Protein AF-A0A0F9HBW0-F1 (afdb_monomer_lite)

Organism: NCBI:txid412755

Radius of gyration: 30.3 Å; chains: 1; bounding box: 83×47×87 Å

Structure (mmCIF, N/CA/C/O backbone):
data_AF-A0A0F9HBW0-F1
#
_entry.id   AF-A0A0F9HBW0-F1
#
loop_
_atom_site.group_PDB
_atom_site.id
_atom_site.type_symbol
_atom_site.label_atom_id
_atom_site.label_alt_id
_atom_site.label_comp_id
_atom_site.label_asym_id
_atom_site.label_entity_id
_atom_site.label_seq_id
_atom_site.pdbx_PDB_ins_code
_atom_site.Cartn_x
_atom_site.Cartn_y
_atom_site.Cartn_z
_atom_site.occupancy
_atom_site.B_iso_or_equiv
_atom_site.auth_seq_id
_atom_site.auth_comp_id
_atom_site.auth_asym_id
_atom_site.auth_atom_id
_atom_site.pdbx_PDB_model_num
ATOM 1 N N . MET A 1 1 ? 15.233 -24.861 -6.688 1.00 44.00 1 MET A N 1
ATOM 2 C CA . MET A 1 1 ? 15.480 -23.888 -7.785 1.00 44.00 1 MET A CA 1
ATOM 3 C C . MET A 1 1 ? 15.487 -24.514 -9.192 1.00 44.00 1 MET A C 1
ATOM 5 O O . MET A 1 1 ? 15.440 -23.752 -10.150 1.00 44.00 1 MET A O 1
ATOM 9 N N . GLY A 1 2 ? 15.514 -25.848 -9.355 1.00 43.28 2 GLY A N 1
ATOM 10 C CA . GLY A 1 2 ? 15.575 -26.501 -10.678 1.00 43.28 2 GLY A CA 1
ATOM 11 C C . GLY A 1 2 ? 14.253 -26.586 -11.461 1.00 43.28 2 GLY A C 1
ATOM 12 O O . GLY A 1 2 ? 14.270 -26.486 -12.686 1.00 43.28 2 GLY A O 1
ATOM 13 N N . GLU A 1 3 ? 13.102 -26.709 -10.793 1.00 42.50 3 GLU A N 1
ATOM 14 C CA . GLU A 1 3 ? 11.812 -26.918 -11.480 1.00 42.50 3 GLU A CA 1
ATOM 15 C C . GLU A 1 3 ? 11.263 -25.659 -12.170 1.00 42.50 3 GLU A C 1
ATOM 17 O O . GLU A 1 3 ? 10.891 -25.712 -13.344 1.00 42.50 3 GLU A O 1
ATOM 22 N N . ASP A 1 4 ? 11.290 -24.501 -11.500 1.00 49.19 4 ASP A N 1
ATOM 23 C CA . ASP A 1 4 ? 10.882 -23.220 -12.104 1.00 49.19 4 ASP A CA 1
ATOM 24 C C . ASP A 1 4 ? 11.797 -22.815 -13.272 1.00 49.19 4 ASP A C 1
ATOM 26 O O . ASP A 1 4 ? 11.343 -22.254 -14.272 1.00 49.19 4 ASP A O 1
ATOM 30 N N . PHE A 1 5 ? 13.088 -23.159 -13.183 1.00 51.75 5 PHE A N 1
ATOM 31 C CA . PHE A 1 5 ? 14.070 -22.956 -14.249 1.00 51.75 5 PHE A CA 1
ATOM 32 C C . PHE A 1 5 ? 13.756 -23.814 -15.481 1.00 51.75 5 PHE A C 1
ATOM 34 O O . PHE A 1 5 ? 13.772 -23.311 -16.606 1.00 51.75 5 PHE A O 1
ATOM 41 N N . SER A 1 6 ? 13.414 -25.088 -15.265 1.00 58.28 6 SER A N 1
ATOM 42 C CA . SER A 1 6 ? 12.985 -26.003 -16.325 1.00 58.28 6 SER A CA 1
ATOM 43 C C . SER A 1 6 ? 11.739 -25.471 -17.031 1.00 58.28 6 SER A C 1
ATOM 45 O O . SER A 1 6 ? 11.708 -25.420 -18.258 1.00 58.28 6 SER A O 1
ATOM 47 N N . ARG A 1 7 ? 10.749 -24.964 -16.283 1.00 57.84 7 ARG A N 1
ATOM 48 C CA . ARG A 1 7 ? 9.519 -24.391 -16.854 1.00 57.84 7 ARG A CA 1
ATOM 49 C C . ARG A 1 7 ? 9.766 -23.133 -17.686 1.00 57.84 7 ARG A C 1
ATOM 51 O O . ARG A 1 7 ? 9.241 -23.038 -18.794 1.00 57.84 7 ARG A O 1
ATOM 58 N N . LEU A 1 8 ? 10.570 -22.184 -17.200 1.00 56.38 8 LEU A N 1
ATOM 59 C CA . LEU A 1 8 ? 10.828 -20.937 -17.932 1.00 56.38 8 LEU A CA 1
ATOM 60 C C . LEU A 1 8 ? 11.653 -21.184 -19.202 1.00 56.38 8 LEU A C 1
ATOM 62 O O . LEU A 1 8 ? 11.353 -20.631 -20.259 1.00 56.38 8 LEU A O 1
ATOM 66 N N . LYS A 1 9 ? 12.674 -22.044 -19.106 1.00 66.44 9 LYS A N 1
ATOM 67 C CA . LYS A 1 9 ? 13.497 -22.440 -20.251 1.00 66.44 9 LYS A CA 1
ATOM 68 C C . LYS A 1 9 ? 12.658 -23.193 -21.289 1.00 66.44 9 LYS A C 1
ATOM 70 O O . LYS A 1 9 ? 12.647 -22.784 -22.445 1.00 66.44 9 LYS A O 1
ATOM 75 N N . LYS A 1 10 ? 11.866 -24.189 -20.865 1.00 68.12 10 LYS A N 1
ATOM 76 C CA . LYS A 1 10 ? 10.910 -24.906 -21.729 1.00 68.12 10 LYS A CA 1
ATOM 77 C C . LYS A 1 10 ? 9.926 -23.957 -22.406 1.00 68.12 10 LYS A C 1
ATOM 79 O O . LYS A 1 10 ? 9.665 -24.121 -23.588 1.00 68.12 10 LYS A O 1
ATOM 84 N N . TYR A 1 11 ? 9.424 -22.944 -21.698 1.00 66.81 11 TYR A N 1
ATOM 85 C CA . TYR A 1 11 ? 8.552 -21.931 -22.291 1.00 66.81 11 TYR A CA 1
ATOM 86 C C . TYR A 1 11 ? 9.247 -21.169 -23.430 1.00 66.81 11 TYR A C 1
ATOM 88 O O . TYR A 1 11 ? 8.693 -21.073 -24.523 1.00 66.81 11 TYR A O 1
ATOM 96 N N . PHE A 1 12 ? 10.459 -20.645 -23.207 1.00 63.00 12 PHE A N 1
ATOM 97 C CA . PHE A 1 12 ? 11.185 -19.914 -24.252 1.00 63.00 12 PHE A CA 1
ATOM 98 C C . PHE A 1 12 ? 11.621 -20.819 -25.407 1.00 63.00 12 PHE A C 1
ATOM 100 O O . PHE A 1 12 ? 11.582 -20.381 -26.554 1.00 63.00 12 PHE A O 1
ATOM 107 N N . ASP A 1 13 ? 11.989 -22.068 -25.130 1.00 69.69 13 ASP A N 1
ATOM 108 C CA . ASP A 1 13 ? 12.381 -23.041 -26.151 1.00 69.69 13 ASP A CA 1
ATOM 109 C C . ASP A 1 13 ? 11.173 -23.489 -26.994 1.00 69.69 13 ASP A C 1
ATOM 111 O O . ASP A 1 13 ? 11.241 -23.457 -28.221 1.00 69.69 13 ASP A O 1
ATOM 115 N N . HIS A 1 14 ? 10.025 -23.773 -26.372 1.00 65.31 14 HIS A N 1
ATOM 116 C CA . HIS A 1 14 ? 8.768 -24.072 -27.068 1.00 65.31 14 HIS A CA 1
ATOM 117 C C . HIS A 1 14 ? 8.281 -22.882 -27.910 1.00 65.31 14 HIS A C 1
ATOM 119 O O . HIS A 1 14 ? 7.948 -23.031 -29.084 1.00 65.31 14 HIS A O 1
ATOM 125 N N . TYR A 1 15 ? 8.335 -21.666 -27.357 1.00 58.16 15 TYR A N 1
ATOM 126 C CA . TYR A 1 15 ? 7.989 -20.447 -28.091 1.00 58.16 15 TYR A CA 1
ATOM 127 C C . TYR A 1 15 ? 8.947 -20.179 -29.267 1.00 58.16 15 TYR A C 1
ATOM 129 O O . TYR A 1 15 ? 8.543 -19.661 -30.313 1.00 58.16 15 TYR A O 1
ATOM 137 N N . ARG A 1 16 ? 10.234 -20.533 -29.130 1.00 61.91 16 ARG A N 1
ATOM 138 C CA . ARG A 1 16 ? 11.210 -20.480 -30.229 1.00 61.91 16 ARG A CA 1
ATOM 139 C C . ARG A 1 16 ? 10.874 -21.485 -31.327 1.00 61.91 16 ARG A C 1
ATOM 141 O O . ARG A 1 16 ? 10.986 -21.091 -32.487 1.00 61.91 16 ARG A O 1
ATOM 148 N N . LEU A 1 17 ? 10.445 -22.695 -30.964 1.00 64.06 17 LEU A N 1
ATOM 149 C CA . LEU A 1 17 ? 10.083 -23.778 -31.881 1.00 64.06 17 LEU A CA 1
ATOM 150 C C . LEU A 1 17 ? 8.853 -23.420 -32.730 1.00 64.06 17 LEU A C 1
ATOM 152 O O . LEU A 1 17 ? 8.921 -23.481 -33.951 1.00 64.06 17 LEU A O 1
ATOM 156 N N . ILE A 1 18 ? 7.774 -22.939 -32.101 1.00 56.91 18 ILE A N 1
ATOM 157 C CA . ILE A 1 18 ? 6.517 -22.589 -32.794 1.00 56.91 18 ILE A CA 1
ATOM 158 C C . ILE A 1 18 ? 6.719 -21.486 -33.840 1.00 56.91 18 ILE A C 1
ATOM 160 O O . ILE A 1 18 ? 6.070 -21.463 -34.876 1.00 56.91 18 ILE A O 1
ATOM 164 N N . ASN A 1 19 ? 7.645 -20.561 -33.598 1.00 51.75 19 ASN A N 1
ATOM 165 C CA . ASN A 1 19 ? 7.783 -19.374 -34.439 1.00 51.75 19 ASN A CA 1
ATOM 166 C C . ASN A 1 19 ? 8.924 -19.490 -35.485 1.00 51.75 19 ASN A C 1
ATOM 168 O O . ASN A 1 19 ? 9.376 -18.471 -36.017 1.00 51.75 19 ASN A O 1
ATOM 172 N N . HIS A 1 20 ? 9.537 -20.672 -35.682 1.00 52.62 20 HIS A N 1
ATOM 173 C CA . HIS A 1 20 ? 10.887 -20.879 -36.266 1.00 52.62 20 HIS A CA 1
ATOM 174 C C . HIS A 1 20 ? 11.130 -20.266 -37.670 1.00 52.62 20 HIS A C 1
ATOM 176 O O . HIS A 1 20 ? 12.278 -19.990 -38.014 1.00 52.62 20 HIS A O 1
ATOM 182 N N . ASN A 1 21 ? 10.085 -19.902 -38.418 1.00 49.00 21 ASN A N 1
ATOM 183 C CA . ASN A 1 21 ? 10.195 -19.426 -39.806 1.00 49.00 21 ASN A CA 1
ATOM 184 C C . ASN A 1 21 ? 10.646 -17.962 -40.005 1.00 49.00 21 ASN A C 1
ATOM 186 O O . ASN A 1 21 ? 10.787 -17.516 -41.135 1.00 49.00 21 ASN A O 1
ATOM 190 N N . TYR A 1 22 ? 10.956 -17.203 -38.948 1.00 47.91 22 TYR A N 1
ATOM 191 C CA . TYR A 1 22 ? 11.340 -15.779 -39.063 1.00 47.91 22 TYR A CA 1
ATOM 192 C C . TYR A 1 22 ? 12.857 -15.515 -38.953 1.00 47.91 22 TYR A C 1
ATOM 194 O O . TYR A 1 22 ? 13.291 -14.498 -38.410 1.00 47.91 22 TYR A O 1
ATOM 202 N N . ARG A 1 23 ? 13.695 -16.459 -39.409 1.00 45.12 23 ARG A N 1
ATOM 203 C CA . ARG A 1 23 ? 15.170 -16.334 -39.398 1.00 45.12 23 ARG A CA 1
ATOM 204 C C . ARG A 1 23 ? 15.750 -15.523 -40.567 1.00 45.12 23 ARG A C 1
ATOM 206 O O . ARG A 1 23 ? 16.957 -15.301 -40.597 1.00 45.12 23 ARG A O 1
ATOM 213 N N . LEU A 1 24 ? 14.917 -14.998 -41.461 1.00 42.91 24 LEU A N 1
ATOM 214 C CA . LEU A 1 24 ? 15.327 -14.117 -42.553 1.00 42.91 24 LEU A CA 1
ATOM 215 C C . LEU A 1 24 ? 14.956 -12.665 -42.226 1.00 42.91 24 LEU A C 1
ATOM 217 O O . LEU A 1 24 ? 13.851 -12.227 -42.517 1.00 42.91 24 LEU A O 1
ATOM 221 N N . ARG A 1 25 ? 15.876 -11.954 -41.560 1.00 41.72 25 ARG A N 1
ATOM 222 C CA . ARG A 1 25 ? 16.193 -10.509 -41.692 1.00 41.72 25 ARG A CA 1
ATOM 223 C C . ARG A 1 25 ? 16.944 -10.044 -40.444 1.00 41.72 25 ARG A C 1
ATOM 225 O O . ARG A 1 25 ? 16.393 -9.611 -39.430 1.00 41.72 25 ARG A O 1
ATOM 232 N N . LYS A 1 26 ? 18.262 -10.207 -40.532 1.00 44.06 26 LYS A N 1
ATOM 233 C CA . LYS A 1 26 ? 19.258 -9.557 -39.683 1.00 44.06 26 LYS A CA 1
ATOM 234 C C . LYS A 1 26 ? 19.182 -8.046 -39.959 1.00 44.06 26 LYS A C 1
ATOM 236 O O . LYS A 1 26 ? 19.093 -7.646 -41.112 1.00 44.06 26 LYS A O 1
ATOM 241 N N . SER A 1 27 ? 19.283 -7.247 -38.897 1.00 45.00 27 SER A N 1
ATOM 242 C CA . SER A 1 27 ? 19.253 -5.773 -38.868 1.00 45.00 27 SER A CA 1
ATOM 243 C C . SER A 1 27 ? 17.868 -5.109 -39.042 1.00 45.00 27 SER A C 1
ATOM 245 O O . SER A 1 27 ? 17.098 -5.414 -39.940 1.00 45.00 27 SER A O 1
ATOM 247 N N . LEU A 1 28 ? 17.553 -4.193 -38.119 1.00 42.88 28 LEU A N 1
ATOM 248 C CA . LEU A 1 28 ? 16.618 -3.066 -38.288 1.00 42.88 28 LEU A CA 1
ATOM 249 C C . LEU A 1 28 ? 15.102 -3.272 -38.452 1.00 42.88 28 LEU A C 1
ATOM 251 O O . LEU A 1 28 ? 14.404 -2.266 -38.501 1.00 42.88 28 LEU A O 1
ATOM 255 N N . ILE A 1 29 ? 14.533 -4.479 -38.413 1.00 46.56 29 ILE A N 1
ATOM 256 C CA . ILE A 1 29 ? 13.060 -4.566 -38.326 1.00 46.56 29 ILE A CA 1
ATOM 257 C C . ILE A 1 29 ? 12.619 -4.316 -36.878 1.00 46.56 29 ILE A C 1
ATOM 259 O O . ILE A 1 29 ? 12.632 -5.214 -36.026 1.00 46.56 29 ILE A O 1
ATOM 263 N N . LEU A 1 30 ? 12.269 -3.054 -36.604 1.00 52.69 30 LEU A N 1
ATOM 264 C CA . LEU A 1 30 ? 11.318 -2.666 -35.561 1.00 52.69 30 LEU A CA 1
ATOM 265 C C . LEU A 1 30 ? 10.145 -3.653 -35.645 1.00 52.69 30 LEU A C 1
ATOM 267 O O . LEU A 1 30 ? 9.624 -3.897 -36.730 1.00 52.69 30 LEU A O 1
ATOM 271 N N . HIS A 1 31 ? 9.790 -4.305 -34.537 1.00 57.19 31 HIS A N 1
ATOM 272 C CA . HIS A 1 31 ? 8.693 -5.271 -34.567 1.00 57.19 31 HIS A CA 1
ATOM 273 C C . HIS A 1 31 ? 7.421 -4.552 -35.039 1.00 57.19 31 HIS A C 1
ATOM 275 O O . HIS A 1 31 ? 7.131 -3.506 -34.467 1.00 57.19 31 HIS A O 1
ATOM 281 N N . PRO A 1 32 ? 6.666 -5.065 -36.027 1.00 61.62 32 PRO A N 1
ATOM 282 C CA . PRO A 1 32 ? 5.533 -4.325 -36.591 1.00 61.62 32 PRO A CA 1
ATOM 283 C C . PRO A 1 32 ? 4.478 -3.963 -35.537 1.00 61.62 32 PRO A C 1
ATOM 285 O O . PRO A 1 32 ? 3.799 -2.956 -35.676 1.00 61.62 32 PRO A O 1
ATOM 288 N N . ASN A 1 33 ? 4.395 -4.741 -34.452 1.00 78.81 33 ASN A N 1
ATOM 289 C CA . ASN A 1 33 ? 3.365 -4.570 -33.428 1.00 78.81 33 ASN A CA 1
ATOM 290 C C . ASN A 1 33 ? 3.864 -3.853 -32.167 1.00 78.81 33 ASN A C 1
ATOM 292 O O . ASN A 1 33 ? 3.109 -3.778 -31.203 1.00 78.81 33 ASN A O 1
ATOM 296 N N . ILE A 1 34 ? 5.130 -3.414 -32.108 1.00 85.12 34 ILE A N 1
ATOM 297 C CA . ILE A 1 34 ? 5.590 -2.711 -30.906 1.00 85.12 34 ILE A CA 1
ATOM 298 C C . ILE A 1 34 ? 4.972 -1.313 -30.861 1.00 85.12 34 ILE A C 1
ATOM 300 O O . ILE A 1 34 ? 5.086 -0.539 -31.811 1.00 85.12 34 ILE A O 1
ATOM 304 N N . ASP A 1 35 ? 4.355 -0.975 -29.737 1.00 89.81 35 ASP A N 1
ATOM 305 C CA . ASP A 1 35 ? 3.802 0.355 -29.529 1.00 89.81 35 ASP A CA 1
ATOM 306 C C . ASP A 1 35 ? 4.906 1.315 -29.060 1.00 89.81 35 ASP A C 1
ATOM 308 O O . ASP A 1 35 ? 5.242 1.404 -27.875 1.00 89.81 35 ASP A O 1
ATOM 312 N N . PHE A 1 36 ? 5.500 2.058 -29.998 1.00 89.25 36 PHE A N 1
ATOM 313 C CA . PHE A 1 36 ? 6.480 3.095 -29.655 1.00 89.25 36 PHE A CA 1
ATOM 314 C C . PHE A 1 36 ? 5.864 4.311 -28.953 1.00 89.25 36 PHE A C 1
ATOM 316 O O . PHE A 1 36 ? 6.586 5.066 -28.298 1.00 89.25 36 PHE A O 1
ATOM 323 N N . ASN A 1 37 ? 4.540 4.460 -29.019 1.00 92.69 37 ASN A N 1
ATOM 324 C CA . ASN A 1 37 ? 3.777 5.502 -28.346 1.00 92.69 37 ASN A CA 1
ATOM 325 C C . ASN A 1 37 ? 3.266 5.065 -26.966 1.00 92.69 37 ASN A C 1
ATOM 327 O O . ASN A 1 37 ? 2.589 5.849 -26.301 1.00 92.69 37 ASN A O 1
ATOM 331 N N . TYR A 1 38 ? 3.628 3.871 -26.483 1.00 94.25 38 TYR A N 1
ATOM 332 C CA . TYR A 1 38 ? 3.110 3.317 -25.227 1.00 94.25 38 TYR A CA 1
ATOM 333 C C . TYR A 1 38 ? 3.271 4.269 -24.031 1.00 94.25 38 TYR A C 1
ATOM 335 O O . TYR A 1 38 ? 2.369 4.407 -23.204 1.00 94.25 38 TYR A O 1
ATOM 343 N N . PHE A 1 39 ? 4.410 4.967 -23.968 1.00 94.19 39 PHE A N 1
ATOM 344 C CA . PHE A 1 39 ? 4.735 5.951 -22.931 1.00 94.19 39 PHE A CA 1
ATOM 345 C C . PHE A 1 39 ? 4.489 7.406 -23.354 1.00 94.19 39 PHE A C 1
ATOM 347 O O . PHE A 1 39 ? 4.861 8.314 -22.620 1.00 94.19 39 PHE A O 1
ATOM 354 N N . LYS A 1 40 ? 3.852 7.659 -24.505 1.00 92.75 40 LYS A N 1
ATOM 355 C CA . LYS A 1 40 ? 3.505 9.020 -24.950 1.00 92.75 40 LYS A CA 1
ATOM 356 C C . LYS A 1 40 ? 2.618 9.750 -23.938 1.00 92.75 40 LYS A C 1
ATOM 358 O O . LYS A 1 40 ? 2.748 10.959 -23.787 1.00 92.75 40 LYS A O 1
ATOM 363 N N . ARG A 1 41 ? 1.736 9.005 -23.263 1.00 91.50 41 ARG A N 1
ATOM 364 C CA . ARG A 1 41 ? 0.890 9.453 -22.150 1.00 91.50 41 ARG A CA 1
ATOM 365 C C . ARG A 1 41 ? 0.631 8.289 -21.198 1.00 91.50 41 ARG A C 1
ATOM 367 O O . ARG A 1 41 ? 0.383 7.175 -21.666 1.00 91.50 41 ARG A O 1
ATOM 374 N N . ILE A 1 42 ? 0.634 8.538 -19.887 1.00 93.69 42 ILE A N 1
ATOM 375 C CA . ILE A 1 42 ? 0.290 7.528 -18.875 1.00 93.69 42 ILE A CA 1
ATOM 376 C C . ILE A 1 42 ? -1.170 7.679 -18.452 1.00 93.69 42 ILE A C 1
ATOM 378 O O . ILE A 1 42 ? -1.497 8.244 -17.421 1.00 93.69 42 ILE A O 1
ATOM 382 N N . ASP A 1 43 ? -2.074 7.156 -19.265 1.00 92.31 43 ASP A N 1
ATOM 383 C CA . ASP A 1 43 ? -3.523 7.225 -19.044 1.00 92.31 43 ASP A CA 1
ATOM 384 C C . ASP A 1 43 ? -4.119 5.952 -18.428 1.00 92.31 43 ASP A C 1
ATOM 386 O O . ASP A 1 43 ? -5.323 5.873 -18.197 1.00 92.31 43 ASP A O 1
ATOM 390 N N . THR A 1 44 ? -3.290 4.949 -18.128 1.00 94.62 44 THR A N 1
ATOM 391 C CA . THR A 1 44 ? -3.740 3.697 -17.512 1.00 94.62 44 THR A CA 1
ATOM 392 C C . THR A 1 44 ? -2.845 3.280 -16.353 1.00 94.62 44 THR A C 1
ATOM 394 O O . THR A 1 44 ? -1.630 3.503 -16.351 1.00 94.62 44 THR A O 1
ATOM 397 N N . LYS A 1 45 ? -3.437 2.573 -15.380 1.00 97.06 45 LYS A N 1
ATOM 398 C CA . LYS A 1 45 ? -2.701 1.981 -14.250 1.00 97.06 45 LYS A CA 1
ATOM 399 C C . LYS A 1 45 ? -1.576 1.057 -14.727 1.00 97.06 45 LYS A C 1
ATOM 401 O O . LYS A 1 45 ? -0.509 1.030 -14.130 1.00 97.06 45 LYS A O 1
ATOM 406 N N . GLN A 1 46 ? -1.786 0.327 -15.822 1.00 97.69 46 GLN A N 1
ATOM 407 C CA . GLN A 1 46 ? -0.787 -0.578 -16.394 1.00 97.69 46 GLN A CA 1
ATOM 408 C C . GLN A 1 46 ? 0.434 0.174 -16.938 1.00 97.69 46 GLN A C 1
ATOM 410 O O . GLN A 1 46 ? 1.567 -0.213 -16.654 1.00 97.69 46 GLN A O 1
ATOM 415 N N . LYS A 1 47 ? 0.229 1.281 -17.665 1.00 96.62 47 LYS A N 1
ATOM 416 C CA . LYS A 1 47 ? 1.328 2.144 -18.125 1.00 96.62 47 LYS A CA 1
ATOM 417 C C . LYS A 1 47 ? 2.087 2.761 -16.947 1.00 96.62 47 LYS A C 1
ATOM 419 O O . LYS A 1 47 ? 3.317 2.738 -16.946 1.00 96.62 47 LYS A O 1
ATOM 424 N N . ALA A 1 48 ? 1.376 3.238 -15.921 1.00 97.00 48 ALA A N 1
ATOM 425 C CA . ALA A 1 48 ? 1.993 3.815 -14.724 1.00 97.00 48 ALA A CA 1
ATOM 426 C C . ALA A 1 48 ? 2.811 2.781 -13.945 1.00 97.00 48 ALA A C 1
ATOM 428 O O . ALA A 1 48 ? 3.953 3.045 -13.573 1.00 97.00 48 ALA A O 1
ATOM 429 N N . TYR A 1 49 ? 2.263 1.575 -13.778 1.00 98.50 49 TYR A N 1
ATOM 430 C CA . TYR A 1 49 ? 2.968 0.437 -13.201 1.00 98.50 49 TYR A CA 1
ATOM 431 C C . TYR A 1 49 ? 4.272 0.145 -13.942 1.00 98.50 49 TYR A C 1
ATOM 433 O O . TYR A 1 49 ? 5.328 0.045 -13.316 1.00 98.50 49 TYR A O 1
ATOM 441 N N . TRP A 1 50 ? 4.240 0.078 -15.275 1.00 98.00 50 TRP A N 1
ATOM 442 C CA . TRP A 1 50 ? 5.463 -0.153 -16.034 1.00 98.00 50 TRP A CA 1
ATOM 443 C C . TRP A 1 50 ? 6.461 0.987 -15.930 1.00 98.00 50 TRP A C 1
ATOM 445 O O . TRP A 1 50 ? 7.649 0.712 -15.796 1.00 98.00 50 TRP A O 1
ATOM 455 N N . LEU A 1 51 ? 6.012 2.243 -15.920 1.00 97.25 51 LEU A N 1
ATOM 456 C CA . LEU A 1 51 ? 6.904 3.378 -15.703 1.00 97.25 51 LEU A CA 1
ATOM 457 C C . LEU A 1 51 ? 7.620 3.260 -14.348 1.00 97.25 51 LEU A C 1
ATOM 459 O O . LEU A 1 51 ? 8.845 3.361 -14.292 1.00 97.25 51 LEU A O 1
ATOM 463 N N . GLY A 1 52 ? 6.890 2.948 -13.275 1.00 97.62 52 GLY A N 1
ATOM 464 C CA . GLY A 1 52 ? 7.473 2.724 -11.949 1.00 97.62 52 GLY A CA 1
ATOM 465 C C . GLY A 1 52 ? 8.463 1.562 -11.924 1.00 97.62 52 GLY A C 1
ATOM 466 O O . GLY A 1 52 ? 9.560 1.674 -11.375 1.00 97.62 52 GLY A O 1
ATOM 467 N N . TRP A 1 53 ? 8.120 0.459 -12.587 1.00 97.81 53 TRP A N 1
ATOM 468 C CA . TRP A 1 53 ? 9.008 -0.694 -12.707 1.00 97.81 53 TRP A CA 1
ATOM 469 C C . TRP A 1 53 ? 10.284 -0.376 -13.498 1.00 97.81 53 TRP A C 1
ATOM 471 O O . TRP A 1 53 ? 11.378 -0.772 -13.093 1.00 97.81 53 TRP A O 1
ATOM 481 N N . LEU A 1 54 ? 10.187 0.411 -14.574 1.00 96.94 54 LEU A N 1
ATOM 482 C CA . LEU A 1 54 ? 11.351 0.915 -15.305 1.00 96.94 54 LEU A CA 1
ATOM 483 C C . LEU A 1 54 ? 12.213 1.822 -14.419 1.00 96.94 54 LEU A C 1
ATOM 485 O O . LEU A 1 54 ? 13.443 1.763 -14.492 1.00 96.94 54 LEU A O 1
ATOM 489 N N . TYR A 1 55 ? 11.608 2.662 -13.576 1.00 96.50 55 TYR A N 1
ATOM 490 C CA . TYR A 1 55 ? 12.363 3.515 -12.654 1.00 96.50 55 TYR A CA 1
ATOM 491 C C . TYR A 1 55 ? 13.235 2.690 -11.701 1.00 96.50 55 TYR A C 1
ATOM 493 O O . TYR A 1 55 ? 14.356 3.109 -11.406 1.00 96.50 55 TYR A O 1
ATOM 501 N N . ALA A 1 56 ? 12.795 1.492 -11.314 1.00 95.50 56 ALA A N 1
ATOM 502 C CA . ALA A 1 56 ? 13.596 0.541 -10.546 1.00 95.50 56 ALA A CA 1
ATOM 503 C C . ALA A 1 56 ? 14.619 -0.211 -11.428 1.00 95.50 56 ALA A C 1
ATOM 505 O O . ALA A 1 56 ? 15.829 -0.052 -11.261 1.00 95.50 56 ALA A O 1
ATOM 506 N N . GLU A 1 57 ? 14.168 -0.925 -12.462 1.00 95.38 57 GLU A N 1
ATOM 507 C CA . GLU A 1 57 ? 14.980 -1.930 -13.182 1.00 95.38 57 GLU A CA 1
ATOM 508 C C . GLU A 1 57 ? 15.590 -1.442 -14.510 1.00 95.38 57 GLU A C 1
ATOM 510 O O . GLU A 1 57 ? 16.545 -2.015 -15.037 1.00 95.38 57 GLU A O 1
ATOM 515 N N . GLY A 1 58 ? 15.039 -0.381 -15.095 1.00 95.31 58 GLY A N 1
ATOM 516 C CA . GLY A 1 58 ? 15.409 0.111 -16.421 1.00 95.31 58 GLY A CA 1
ATOM 517 C C . GLY A 1 58 ? 16.686 0.951 -16.432 1.00 95.31 58 GLY A C 1
ATOM 518 O O . GLY A 1 58 ? 16.984 1.692 -15.500 1.00 95.31 58 GLY A O 1
ATOM 519 N N . HIS A 1 59 ? 17.432 0.902 -17.526 1.00 96.06 59 HIS A N 1
ATOM 520 C CA . HIS A 1 59 ? 18.555 1.786 -17.805 1.00 96.06 59 HIS A CA 1
ATOM 521 C C . HIS A 1 59 ? 18.365 2.427 -19.175 1.00 96.06 59 HIS A C 1
ATOM 523 O O . HIS A 1 59 ? 18.336 1.741 -20.200 1.00 96.06 59 HIS A O 1
ATOM 529 N N . LEU A 1 60 ? 18.266 3.752 -19.186 1.00 96.06 60 LEU A N 1
ATOM 530 C CA . LEU A 1 60 ? 18.142 4.534 -20.402 1.00 96.06 60 LEU A CA 1
ATOM 531 C C . LEU A 1 60 ? 19.514 5.078 -20.791 1.00 96.06 60 LEU A C 1
ATOM 533 O O . LEU A 1 60 ? 20.123 5.843 -20.049 1.00 96.06 60 LEU A O 1
ATOM 537 N N . SER A 1 61 ? 20.012 4.689 -21.958 1.00 94.44 61 SER A N 1
ATOM 538 C CA . SER A 1 61 ? 21.215 5.273 -22.552 1.00 94.44 61 SER A CA 1
ATOM 539 C C . SER A 1 61 ? 20.840 6.313 -23.610 1.00 94.44 61 SER A C 1
ATOM 541 O O . SER A 1 61 ? 19.662 6.536 -23.907 1.00 94.44 61 SER A O 1
ATOM 543 N N . ARG A 1 62 ? 21.851 6.922 -24.240 1.00 90.62 62 ARG A N 1
ATOM 544 C CA . ARG A 1 62 ? 21.653 7.784 -25.417 1.00 90.62 62 ARG A CA 1
ATOM 545 C C . ARG A 1 62 ? 21.084 7.036 -26.632 1.00 90.62 62 ARG A C 1
ATOM 547 O O . ARG A 1 62 ? 20.580 7.684 -27.534 1.00 90.62 62 ARG A O 1
ATOM 554 N N . ARG A 1 63 ? 21.167 5.698 -26.672 1.00 88.25 63 ARG A N 1
ATOM 555 C CA . ARG A 1 63 ? 20.807 4.890 -27.856 1.00 88.25 63 ARG A CA 1
ATOM 556 C C . ARG A 1 63 ? 19.677 3.893 -27.617 1.00 88.25 63 ARG A C 1
ATOM 558 O O . ARG A 1 63 ? 19.005 3.502 -28.562 1.00 88.25 63 ARG A O 1
ATOM 565 N N . PHE A 1 64 ? 19.483 3.442 -26.382 1.00 90.94 64 PHE A N 1
ATOM 566 C CA . PHE A 1 64 ? 18.542 2.365 -26.082 1.00 90.94 64 PHE A CA 1
ATOM 567 C C . PHE A 1 64 ? 17.981 2.448 -24.664 1.00 90.94 64 PHE A C 1
ATOM 569 O O . PHE A 1 64 ? 18.649 2.947 -23.757 1.00 90.94 64 PHE A O 1
ATOM 576 N N . LEU A 1 65 ? 16.798 1.868 -24.469 1.00 94.19 65 LEU A N 1
ATOM 577 C CA . LEU A 1 65 ? 16.346 1.385 -23.165 1.00 94.19 65 LEU A CA 1
ATOM 578 C C . LEU A 1 65 ? 16.829 -0.059 -22.989 1.00 94.19 65 LEU A C 1
ATOM 580 O O . LEU A 1 65 ? 16.651 -0.884 -23.885 1.00 94.19 65 LEU A O 1
ATOM 584 N N . LYS A 1 66 ? 17.425 -0.375 -21.840 1.00 94.62 66 LYS A N 1
ATOM 585 C CA . LYS A 1 66 ? 17.765 -1.741 -21.430 1.00 94.62 66 LYS A CA 1
ATOM 586 C C . LYS A 1 66 ? 17.054 -2.061 -20.125 1.00 94.62 66 LYS A C 1
ATOM 588 O O . LYS A 1 66 ? 17.079 -1.251 -19.209 1.00 94.62 66 LYS A O 1
ATOM 593 N N . ILE A 1 67 ? 16.476 -3.247 -20.031 1.00 94.94 67 ILE A N 1
ATOM 594 C CA . ILE A 1 67 ? 15.902 -3.778 -18.790 1.00 94.94 67 ILE A CA 1
ATOM 595 C C . ILE A 1 67 ? 16.581 -5.101 -18.526 1.00 94.94 67 ILE A C 1
ATOM 597 O O . ILE A 1 67 ? 16.756 -5.881 -19.462 1.00 94.94 67 ILE A O 1
ATOM 601 N N . GLU A 1 68 ? 16.981 -5.345 -17.286 1.00 93.31 68 GLU A N 1
ATOM 602 C CA . GLU A 1 68 ? 17.757 -6.522 -16.940 1.00 93.31 68 GLU A CA 1
ATOM 603 C C . GLU A 1 68 ? 17.412 -7.020 -15.543 1.00 93.31 68 GLU A C 1
ATOM 605 O O . GLU A 1 68 ? 17.718 -6.356 -14.561 1.00 93.31 68 GLU A O 1
ATOM 610 N N . ILE A 1 69 ? 16.806 -8.203 -15.460 1.00 93.31 69 ILE A N 1
ATOM 611 C CA . ILE A 1 69 ? 16.260 -8.739 -14.211 1.00 93.31 69 ILE A CA 1
ATOM 612 C C . ILE A 1 69 ? 16.688 -10.188 -13.990 1.00 93.31 69 ILE A C 1
ATOM 614 O O . ILE A 1 69 ? 16.973 -10.936 -14.929 1.00 93.31 69 ILE A O 1
ATOM 618 N N . GLY A 1 70 ? 16.706 -10.615 -12.730 1.00 90.12 70 GLY A N 1
ATOM 619 C CA . GLY A 1 70 ? 16.933 -12.018 -12.388 1.00 90.12 70 GLY A CA 1
ATOM 620 C C . GLY A 1 70 ? 15.753 -12.909 -12.787 1.00 90.12 70 GLY A C 1
ATOM 621 O O . GLY A 1 70 ? 14.598 -12.487 -12.745 1.00 90.12 70 GLY A O 1
ATOM 622 N N . ALA A 1 71 ? 16.024 -14.178 -13.098 1.00 87.50 71 ALA A N 1
ATOM 623 C CA . ALA A 1 71 ? 15.007 -15.129 -13.560 1.00 87.50 71 ALA A CA 1
ATOM 624 C C . ALA A 1 71 ? 13.814 -15.328 -12.619 1.00 87.50 71 ALA A C 1
ATOM 626 O O . ALA A 1 71 ? 12.707 -15.577 -13.092 1.00 87.50 71 ALA A O 1
ATOM 627 N N . LYS A 1 72 ? 14.011 -15.125 -11.310 1.00 86.44 72 LYS A N 1
ATOM 628 C CA . LYS A 1 72 ? 12.938 -15.138 -10.303 1.00 86.44 72 LYS A CA 1
ATOM 629 C C . LYS A 1 72 ? 11.787 -14.165 -10.613 1.00 86.44 72 LYS A C 1
ATOM 631 O O . LYS A 1 72 ? 10.661 -14.415 -10.201 1.00 86.44 72 LYS A O 1
ATOM 636 N N . ASP A 1 73 ? 12.075 -13.080 -11.337 1.00 90.81 73 ASP A N 1
ATOM 637 C CA . ASP A 1 73 ? 11.127 -12.019 -11.698 1.00 90.81 73 ASP A CA 1
ATOM 638 C C . ASP A 1 73 ? 10.817 -12.014 -13.205 1.00 90.81 73 ASP A C 1
ATOM 640 O O . ASP A 1 73 ? 10.155 -11.108 -13.707 1.00 90.81 73 ASP A O 1
ATOM 644 N N . GLY A 1 74 ? 11.240 -13.058 -13.934 1.00 89.06 74 GLY A N 1
ATOM 645 C CA . GLY A 1 74 ? 11.107 -13.180 -15.390 1.00 89.06 74 GLY A CA 1
ATOM 646 C C . GLY A 1 74 ? 9.674 -13.036 -15.914 1.00 89.06 74 GLY A C 1
ATOM 647 O O . GLY A 1 74 ? 9.475 -12.625 -17.055 1.00 89.06 74 GLY A O 1
ATOM 648 N N . ILE A 1 75 ? 8.662 -13.297 -15.082 1.00 90.12 75 ILE A N 1
ATOM 649 C CA . ILE A 1 75 ? 7.259 -13.068 -15.445 1.00 90.12 75 ILE A CA 1
ATOM 650 C C . ILE A 1 75 ? 6.974 -11.600 -15.794 1.00 90.12 75 ILE A C 1
ATOM 652 O O . ILE A 1 75 ? 6.175 -11.345 -16.692 1.00 90.12 75 ILE A O 1
ATOM 656 N N . LEU A 1 76 ? 7.647 -10.639 -15.148 1.00 93.19 76 LEU A N 1
ATOM 657 C CA . LEU A 1 76 ? 7.475 -9.215 -15.446 1.00 93.19 76 LEU A CA 1
ATOM 658 C C . LEU A 1 76 ? 8.039 -8.860 -16.816 1.00 93.19 76 LEU A C 1
ATOM 660 O O . LEU A 1 76 ? 7.369 -8.165 -17.567 1.00 93.19 76 LEU A O 1
ATOM 664 N N . ILE A 1 77 ? 9.207 -9.402 -17.189 1.00 91.31 77 ILE A N 1
ATOM 665 C CA . ILE A 1 77 ? 9.783 -9.156 -18.521 1.00 91.31 77 ILE A CA 1
ATOM 666 C C . ILE A 1 77 ? 8.860 -9.674 -19.627 1.00 91.31 77 ILE A C 1
ATOM 668 O O . ILE A 1 77 ? 8.716 -9.029 -20.659 1.00 91.31 77 ILE A O 1
ATOM 672 N N . LYS A 1 78 ? 8.203 -10.819 -19.391 1.00 87.31 78 LYS A N 1
ATOM 673 C CA . LYS A 1 78 ? 7.235 -11.406 -20.321 1.00 87.31 78 LYS A CA 1
ATOM 674 C C . LYS A 1 78 ? 5.977 -10.545 -20.429 1.00 87.31 78 LYS A C 1
ATOM 676 O O . LYS A 1 78 ? 5.556 -10.248 -21.539 1.00 87.31 78 LYS A O 1
ATOM 681 N N . LYS A 1 79 ? 5.390 -10.144 -19.297 1.00 91.81 79 LYS A N 1
ATOM 682 C CA . LYS A 1 79 ? 4.205 -9.274 -19.280 1.00 91.81 79 LYS A CA 1
ATOM 683 C C . LYS A 1 79 ? 4.495 -7.930 -19.948 1.00 91.81 79 LYS A C 1
ATOM 685 O O . LYS A 1 79 ? 3.759 -7.537 -20.836 1.00 91.81 79 LYS A O 1
ATOM 690 N N . PHE A 1 80 ? 5.613 -7.294 -19.604 1.00 94.12 80 PHE A N 1
ATOM 691 C CA . PHE A 1 80 ? 6.028 -6.031 -20.205 1.00 94.12 80 PHE A CA 1
ATOM 692 C C . PHE A 1 80 ? 6.258 -6.149 -21.713 1.00 94.12 80 PHE A C 1
ATOM 694 O O . PHE A 1 80 ? 5.814 -5.294 -22.470 1.00 94.12 80 PHE A O 1
ATOM 701 N N . ALA A 1 81 ? 6.925 -7.219 -22.166 1.00 89.62 81 ALA A N 1
ATOM 702 C CA . ALA A 1 81 ? 7.106 -7.467 -23.593 1.00 89.62 81 ALA A CA 1
ATOM 703 C C . ALA A 1 81 ? 5.758 -7.608 -24.311 1.00 89.62 81 ALA A C 1
ATOM 705 O O . ALA A 1 81 ? 5.566 -6.985 -25.349 1.00 89.62 81 ALA A O 1
ATOM 706 N N . ASN A 1 82 ? 4.824 -8.372 -23.741 1.00 89.00 82 ASN A N 1
ATOM 707 C CA . ASN A 1 82 ? 3.488 -8.535 -24.306 1.00 89.00 82 ASN A CA 1
ATOM 708 C C . ASN A 1 82 ? 2.719 -7.207 -24.357 1.00 89.00 82 ASN A C 1
ATOM 710 O O . ASN A 1 82 ? 2.161 -6.886 -25.400 1.00 89.00 82 ASN A O 1
ATOM 714 N N . ASP A 1 83 ? 2.735 -6.429 -23.274 1.00 92.69 83 ASP A N 1
ATOM 715 C CA . ASP A 1 83 ? 2.015 -5.153 -23.177 1.00 92.69 83 ASP A CA 1
ATOM 716 C C . ASP A 1 83 ? 2.570 -4.098 -24.143 1.00 92.69 83 ASP A C 1
ATOM 718 O O . ASP A 1 83 ? 1.817 -3.293 -24.678 1.00 92.69 83 ASP A O 1
ATOM 722 N N . LEU A 1 84 ? 3.879 -4.130 -24.411 1.00 91.19 84 LEU A N 1
ATOM 723 C CA . LEU A 1 84 ? 4.504 -3.305 -25.444 1.00 91.19 84 LEU A CA 1
ATOM 724 C C . LEU A 1 84 ? 4.278 -3.820 -26.871 1.00 91.19 84 LEU A C 1
ATOM 726 O O . LEU A 1 84 ? 4.685 -3.144 -27.809 1.00 91.19 84 LEU A O 1
ATOM 730 N N . GLY A 1 85 ? 3.747 -5.031 -27.061 1.00 87.69 85 GLY A N 1
ATOM 731 C CA . GLY A 1 85 ? 3.715 -5.692 -28.370 1.00 87.69 85 GLY A CA 1
ATOM 732 C C . GLY A 1 85 ? 5.101 -6.114 -28.886 1.00 87.69 85 GLY A C 1
ATOM 733 O O . GLY A 1 85 ? 5.313 -6.280 -30.090 1.00 87.69 85 GLY A O 1
ATOM 734 N N . LEU A 1 86 ? 6.079 -6.289 -27.992 1.00 83.94 86 LEU A N 1
ATOM 735 C CA . LEU A 1 86 ? 7.421 -6.771 -28.311 1.00 83.94 86 LEU A CA 1
ATOM 736 C C . LEU A 1 86 ? 7.426 -8.294 -28.499 1.00 83.94 86 LEU A C 1
ATOM 738 O O . LEU A 1 86 ? 6.985 -9.048 -27.635 1.00 83.94 86 LEU A O 1
ATOM 742 N N . ASN A 1 87 ? 8.058 -8.765 -29.579 1.00 76.12 87 ASN A N 1
ATOM 743 C CA . ASN A 1 87 ? 8.277 -10.196 -29.790 1.00 76.12 87 ASN A CA 1
ATOM 744 C C . ASN A 1 87 ? 9.044 -10.835 -28.611 1.00 76.12 87 ASN A C 1
ATOM 746 O O . ASN A 1 87 ? 10.197 -10.457 -28.371 1.00 76.12 87 ASN A O 1
ATOM 750 N N . PRO A 1 88 ? 8.500 -11.873 -27.949 1.00 71.56 88 PRO A N 1
ATOM 751 C CA . PRO A 1 88 ? 9.176 -12.566 -26.852 1.00 71.56 88 PRO A CA 1
ATOM 752 C C . PRO A 1 88 ? 10.558 -13.138 -27.206 1.00 71.56 88 PRO A C 1
ATOM 754 O O . PRO A 1 88 ? 11.383 -13.344 -26.323 1.00 71.56 88 PRO A O 1
ATOM 757 N N . ARG A 1 89 ? 10.876 -13.340 -28.492 1.00 72.12 89 ARG A N 1
ATOM 758 C CA . ARG A 1 89 ? 12.219 -13.737 -28.960 1.00 72.12 89 ARG A CA 1
ATOM 759 C C . ARG A 1 89 ? 13.296 -12.676 -28.767 1.00 72.12 89 ARG A C 1
ATOM 761 O O . ARG A 1 89 ? 14.478 -13.004 -28.817 1.00 72.12 89 ARG A O 1
ATOM 768 N N . LYS A 1 90 ? 12.903 -11.416 -28.580 1.00 76.50 90 LYS A N 1
ATOM 769 C CA . LYS A 1 90 ? 13.811 -10.309 -28.251 1.00 76.50 90 LYS A CA 1
ATOM 770 C C . LYS A 1 90 ? 14.171 -10.288 -26.762 1.00 76.50 90 LYS A C 1
ATOM 772 O O . LYS A 1 90 ? 15.009 -9.486 -26.357 1.00 76.50 90 LYS A O 1
ATOM 777 N N . VAL A 1 91 ? 13.569 -11.166 -25.953 1.00 84.25 91 VAL A N 1
ATOM 778 C CA . VAL A 1 91 ? 14.037 -11.442 -24.595 1.00 84.25 91 VAL A CA 1
ATOM 779 C C . VAL A 1 91 ? 15.279 -12.321 -24.696 1.00 84.25 91 VAL A C 1
ATOM 781 O O . VAL A 1 91 ? 15.231 -13.478 -25.115 1.00 84.25 91 VAL A O 1
ATOM 784 N N . HIS A 1 92 ? 16.409 -11.751 -24.310 1.00 88.00 92 HIS A N 1
ATOM 785 C CA . HIS A 1 92 ? 17.683 -12.443 -24.237 1.00 88.00 92 HIS A CA 1
ATOM 786 C C . HIS A 1 92 ? 17.938 -12.917 -22.807 1.00 88.00 92 HIS A C 1
ATOM 788 O O . HIS A 1 92 ? 17.353 -12.403 -21.853 1.00 88.00 92 HIS A O 1
ATOM 794 N N . PHE A 1 93 ? 18.844 -13.877 -22.644 1.00 90.44 93 PHE A N 1
ATOM 795 C CA . PHE A 1 93 ? 19.287 -14.315 -21.329 1.00 90.44 93 PHE A CA 1
ATOM 796 C C . PHE A 1 93 ? 20.773 -14.645 -21.329 1.00 90.44 93 PHE A C 1
ATOM 798 O O . PHE A 1 93 ? 21.344 -14.974 -22.367 1.00 90.44 93 PHE A O 1
ATOM 805 N N . TYR A 1 94 ? 21.392 -14.570 -20.156 1.00 89.31 94 TYR A N 1
ATOM 806 C CA . TYR A 1 94 ? 22.769 -15.002 -19.944 1.00 89.31 94 TYR A CA 1
ATOM 807 C C . TYR A 1 94 ? 22.982 -15.412 -18.478 1.00 89.31 94 TYR A C 1
ATOM 809 O O . TYR A 1 94 ? 22.161 -15.110 -17.606 1.00 89.31 94 TYR A O 1
ATOM 817 N N . ARG A 1 95 ? 24.073 -16.133 -18.198 1.00 91.50 95 ARG A N 1
ATOM 818 C CA . ARG A 1 95 ? 24.469 -16.489 -16.828 1.00 91.50 95 ARG A CA 1
ATOM 819 C C . ARG A 1 95 ? 25.390 -15.407 -16.278 1.00 91.50 95 ARG A C 1
ATOM 821 O O . ARG A 1 95 ? 26.435 -15.140 -16.859 1.00 91.50 95 ARG A O 1
ATOM 828 N N . ARG A 1 96 ? 25.020 -14.814 -15.147 1.00 90.56 96 ARG A N 1
ATOM 829 C CA . ARG A 1 96 ? 25.848 -13.851 -14.420 1.00 90.56 96 ARG A CA 1
ATOM 830 C C . ARG A 1 96 ? 26.478 -14.536 -13.215 1.00 90.56 96 ARG A C 1
ATOM 832 O O . ARG A 1 96 ? 25.751 -15.046 -12.361 1.00 90.56 96 ARG A O 1
ATOM 839 N N . TYR A 1 97 ? 27.803 -14.519 -13.141 1.00 91.12 97 TYR A N 1
ATOM 840 C CA . TYR A 1 97 ? 28.536 -14.926 -11.947 1.00 91.12 97 TYR A CA 1
ATOM 841 C C . TYR A 1 97 ? 28.474 -13.816 -10.892 1.00 91.12 97 TYR A C 1
ATOM 843 O O . TYR A 1 97 ? 28.655 -12.640 -11.211 1.00 91.12 97 TYR A O 1
ATOM 851 N N . ASN A 1 98 ? 28.168 -14.177 -9.649 1.00 87.06 98 ASN A N 1
ATOM 852 C CA . ASN A 1 98 ? 28.244 -13.279 -8.506 1.00 87.06 98 ASN A CA 1
ATOM 853 C C . ASN A 1 98 ? 29.453 -13.668 -7.658 1.00 87.06 98 ASN A C 1
ATOM 855 O O . ASN A 1 98 ? 29.421 -14.693 -6.981 1.00 87.06 98 ASN A O 1
ATOM 859 N N . GLU A 1 99 ? 30.480 -12.819 -7.675 1.00 87.38 99 GLU A N 1
ATOM 860 C CA . GLU A 1 99 ? 31.725 -13.021 -6.928 1.00 87.38 99 GLU A CA 1
ATOM 861 C C . GLU A 1 99 ? 31.486 -13.194 -5.427 1.00 87.38 99 GLU A C 1
ATOM 863 O O . GLU A 1 99 ? 32.068 -14.080 -4.821 1.00 87.38 99 GLU A O 1
ATOM 868 N N . LYS A 1 100 ? 30.577 -12.413 -4.824 1.00 83.44 100 LYS A N 1
ATOM 869 C CA . LYS A 1 100 ? 30.343 -12.451 -3.369 1.00 83.44 100 LYS A CA 1
ATOM 870 C C . LYS A 1 100 ? 29.729 -13.763 -2.893 1.00 83.44 100 LYS A C 1
ATOM 872 O O . LYS A 1 100 ? 29.940 -14.160 -1.756 1.00 83.44 100 LYS A O 1
ATOM 877 N N . SER A 1 101 ? 28.889 -14.376 -3.721 1.00 86.75 101 SER A N 1
ATOM 878 C CA . SER A 1 101 ? 28.164 -15.597 -3.365 1.00 86.75 101 SER A CA 1
ATOM 879 C C . SER A 1 101 ? 28.696 -16.833 -4.078 1.00 86.75 101 SER A C 1
ATOM 881 O O . SER A 1 101 ? 28.083 -17.884 -3.930 1.00 86.75 101 SER A O 1
ATOM 883 N N . HIS A 1 102 ? 29.760 -16.704 -4.881 1.00 90.50 102 HIS A N 1
ATOM 884 C CA . HIS A 1 102 ? 30.336 -17.766 -5.714 1.00 90.50 102 HIS A CA 1
ATOM 885 C C . HIS A 1 102 ? 29.289 -18.579 -6.495 1.00 90.50 102 HIS A C 1
ATOM 887 O O . HIS A 1 102 ? 29.397 -19.790 -6.667 1.00 90.50 102 HIS A O 1
ATOM 893 N N . THR A 1 103 ? 28.231 -17.916 -6.969 1.00 90.12 103 THR A N 1
ATOM 894 C CA . THR A 1 103 ? 27.097 -18.576 -7.629 1.00 90.12 103 THR A CA 1
ATOM 895 C C . THR A 1 103 ? 26.748 -17.915 -8.950 1.00 90.12 103 THR A C 1
ATOM 897 O O . THR A 1 103 ? 26.908 -16.709 -9.146 1.00 90.12 103 THR A O 1
ATOM 900 N N . PHE A 1 104 ? 26.225 -18.720 -9.875 1.00 89.25 104 PHE A N 1
ATOM 901 C CA . PHE A 1 104 ? 25.654 -18.224 -11.119 1.00 89.25 104 PHE A CA 1
ATOM 902 C C . PHE A 1 104 ? 24.163 -17.947 -10.953 1.00 89.25 104 PHE A C 1
ATOM 904 O O . PHE A 1 104 ? 23.419 -18.759 -10.410 1.00 89.25 104 PHE A O 1
ATOM 911 N N . SER A 1 105 ? 23.715 -16.829 -11.509 1.00 87.69 105 SER A N 1
ATOM 912 C CA . SER A 1 105 ? 22.302 -16.477 -11.621 1.00 87.69 105 SER A CA 1
ATOM 913 C C . SER A 1 105 ? 21.913 -16.328 -13.088 1.00 87.69 105 SER A C 1
ATOM 915 O O . SER A 1 105 ? 22.681 -15.803 -13.896 1.00 87.69 105 SER A O 1
ATOM 917 N N . LEU A 1 106 ? 20.726 -16.815 -13.454 1.00 89.44 106 LEU A N 1
ATOM 918 C CA . LEU A 1 106 ? 20.159 -16.553 -14.773 1.00 89.44 106 LEU A CA 1
ATOM 919 C C . LEU A 1 106 ? 19.575 -15.138 -14.786 1.00 89.44 106 LEU A C 1
ATOM 921 O O . LEU A 1 106 ? 18.754 -14.787 -13.932 1.00 89.44 106 LEU A O 1
ATOM 925 N N . VAL A 1 107 ? 19.981 -14.357 -15.778 1.00 91.25 107 VAL A N 1
ATOM 926 C CA . VAL A 1 107 ? 19.524 -12.987 -15.997 1.00 91.25 107 VAL A CA 1
ATOM 927 C C . VAL A 1 107 ? 18.809 -12.918 -17.339 1.00 91.25 107 VAL A C 1
ATOM 929 O O . VAL A 1 107 ? 19.318 -13.440 -18.330 1.00 91.25 107 VAL A O 1
ATOM 932 N N . LEU A 1 108 ? 17.644 -12.272 -17.369 1.00 92.00 108 LEU A N 1
ATOM 933 C CA . LEU A 1 108 ? 16.908 -11.952 -18.589 1.00 92.00 108 LEU A CA 1
ATOM 934 C C . LEU A 1 108 ? 17.048 -10.469 -18.892 1.00 92.00 108 LEU A C 1
ATOM 936 O O . LEU A 1 108 ? 17.065 -9.648 -17.975 1.00 92.00 108 LEU A O 1
ATOM 940 N N . PHE A 1 109 ? 17.109 -10.116 -20.172 1.00 91.94 109 PHE A N 1
ATOM 941 C CA . PHE A 1 109 ? 17.145 -8.722 -20.579 1.00 91.94 109 PHE A CA 1
ATOM 942 C C . PHE A 1 109 ? 16.433 -8.460 -21.904 1.00 91.94 109 PHE A C 1
ATOM 944 O O . PHE A 1 109 ? 16.358 -9.320 -22.781 1.00 91.94 109 PHE A O 1
ATOM 951 N N . ILE A 1 110 ? 15.966 -7.224 -22.057 1.00 91.56 110 ILE A N 1
ATOM 952 C CA . ILE A 1 110 ? 15.457 -6.655 -23.309 1.00 91.56 110 ILE A CA 1
ATOM 953 C C . ILE A 1 110 ? 16.262 -5.387 -23.612 1.00 91.56 110 ILE A C 1
ATOM 955 O O . ILE A 1 110 ? 16.652 -4.658 -22.695 1.00 91.56 110 ILE A O 1
ATOM 959 N N . LYS A 1 111 ? 16.500 -5.114 -24.901 1.00 90.62 111 LYS A N 1
ATOM 960 C CA . LYS A 1 111 ? 17.000 -3.823 -25.393 1.00 90.62 111 LYS A CA 1
ATOM 961 C C . LYS A 1 111 ? 16.074 -3.274 -26.478 1.00 90.62 111 LYS A C 1
ATOM 963 O O . LYS A 1 111 ? 15.783 -3.982 -27.437 1.00 90.62 111 LYS A O 1
ATOM 968 N N . ILE A 1 112 ? 15.664 -2.016 -26.341 1.00 89.44 112 ILE A N 1
ATOM 969 C CA . ILE A 1 112 ? 14.813 -1.304 -27.304 1.00 89.44 112 ILE A CA 1
ATOM 970 C C . ILE A 1 112 ? 15.603 -0.123 -27.870 1.00 89.44 112 ILE A C 1
ATOM 972 O O . ILE A 1 112 ? 16.051 0.740 -27.114 1.00 89.44 112 ILE A O 1
ATOM 976 N N . TYR A 1 113 ? 15.768 -0.096 -29.193 1.00 88.44 113 TYR A N 1
ATOM 977 C CA . TYR A 1 113 ? 16.470 0.947 -29.943 1.00 88.44 113 TYR A CA 1
ATOM 978 C C . TYR A 1 113 ? 15.447 1.778 -30.724 1.00 88.44 113 TYR A C 1
ATOM 980 O O . TYR A 1 113 ? 15.129 1.458 -31.864 1.00 88.44 113 TYR A O 1
ATOM 988 N N . ASN A 1 114 ? 14.886 2.807 -30.090 1.00 88.69 114 ASN A N 1
ATOM 989 C CA . ASN A 1 114 ? 13.963 3.740 -30.733 1.00 88.69 114 ASN A CA 1
ATOM 990 C C . ASN A 1 114 ? 14.074 5.116 -30.057 1.00 88.69 114 ASN A C 1
ATOM 992 O O . ASN A 1 114 ? 14.019 5.206 -28.831 1.00 88.69 114 ASN A O 1
ATOM 996 N N . ASN A 1 115 ? 14.279 6.175 -30.839 1.00 89.50 115 ASN A N 1
ATOM 997 C CA . ASN A 1 115 ? 14.503 7.517 -30.298 1.00 89.50 115 ASN A CA 1
ATOM 998 C C . ASN A 1 115 ? 13.228 8.150 -29.739 1.00 89.50 115 ASN A C 1
ATOM 1000 O O . ASN A 1 115 ? 13.282 8.769 -28.682 1.00 89.50 115 ASN A O 1
ATOM 1004 N N . GLU A 1 116 ? 12.092 7.959 -30.401 1.00 90.19 116 GLU A N 1
ATOM 1005 C CA . GLU A 1 116 ? 10.809 8.526 -29.990 1.00 90.19 116 GLU A CA 1
ATOM 1006 C C . GLU A 1 116 ? 10.343 7.950 -28.645 1.00 90.19 116 GLU A C 1
ATOM 1008 O O . GLU A 1 116 ? 10.117 8.690 -27.689 1.00 90.19 116 GLU A O 1
ATOM 1013 N N . PHE A 1 117 ? 10.353 6.623 -28.516 1.00 90.69 117 PHE A N 1
ATOM 1014 C CA . PHE A 1 117 ? 10.048 5.911 -27.277 1.00 90.69 117 PHE A CA 1
ATOM 1015 C C . PHE A 1 117 ? 10.936 6.370 -26.112 1.00 90.69 117 PHE A C 1
ATOM 1017 O O . PHE A 1 117 ? 10.472 6.569 -24.989 1.00 90.69 117 PHE A O 1
ATOM 1024 N N . ARG A 1 118 ? 12.234 6.580 -26.374 1.00 93.62 118 ARG A N 1
ATOM 1025 C CA . ARG A 1 118 ? 13.160 7.129 -25.374 1.00 93.62 118 ARG A CA 1
ATOM 1026 C C . ARG A 1 118 ? 12.810 8.568 -25.006 1.00 93.62 118 ARG A C 1
ATOM 1028 O O . ARG A 1 118 ? 12.872 8.907 -23.829 1.00 93.62 118 ARG A O 1
ATOM 1035 N N . ASN A 1 119 ? 12.460 9.401 -25.982 1.00 93.56 119 ASN A N 1
ATOM 1036 C CA . ASN A 1 119 ? 12.100 10.796 -25.749 1.00 93.56 119 ASN A CA 1
ATOM 1037 C C . ASN A 1 119 ? 10.837 10.912 -24.890 1.00 93.56 119 ASN A C 1
ATOM 1039 O O . ASN A 1 119 ? 10.794 11.772 -24.016 1.00 93.56 119 ASN A O 1
ATOM 1043 N N . PHE A 1 120 ? 9.857 10.019 -25.056 1.00 94.44 120 PHE A N 1
ATOM 1044 C CA . PHE A 1 120 ? 8.707 9.955 -24.151 1.00 94.44 120 PHE A CA 1
ATOM 1045 C C . PHE A 1 120 ? 9.117 9.632 -22.710 1.00 94.44 120 PHE A C 1
ATOM 1047 O O . PHE A 1 120 ? 8.710 10.335 -21.792 1.00 94.44 120 PHE A O 1
ATOM 1054 N N . LEU A 1 121 ? 9.999 8.650 -22.497 1.00 94.81 121 LEU A N 1
ATOM 1055 C CA . LEU A 1 121 ? 10.515 8.351 -21.155 1.00 94.81 121 LEU A CA 1
ATOM 1056 C C . LEU A 1 121 ? 11.273 9.537 -20.539 1.00 94.81 121 LEU A C 1
ATOM 1058 O O . LEU A 1 121 ? 11.101 9.817 -19.356 1.00 94.81 121 LEU A O 1
ATOM 1062 N N . ILE A 1 122 ? 12.081 10.252 -21.327 1.00 94.00 122 ILE A N 1
ATOM 1063 C CA . ILE A 1 122 ? 12.800 11.451 -20.862 1.00 94.00 122 ILE A CA 1
ATOM 1064 C C . ILE A 1 122 ? 11.812 12.540 -20.442 1.00 94.00 122 ILE A C 1
ATOM 1066 O O . ILE A 1 122 ? 11.981 13.123 -19.374 1.00 94.00 122 ILE A O 1
ATOM 1070 N N . LYS A 1 123 ? 10.765 12.782 -21.242 1.00 92.38 123 LYS A N 1
ATOM 1071 C CA . LYS A 1 123 ? 9.704 13.747 -20.917 1.00 92.38 123 LYS A CA 1
ATOM 1072 C C . LYS A 1 123 ? 8.984 13.398 -19.618 1.00 92.38 123 LYS A C 1
ATOM 1074 O O . LYS A 1 123 ? 8.634 14.306 -18.880 1.00 92.38 123 LYS A O 1
ATOM 1079 N N . LEU A 1 124 ? 8.832 12.108 -19.314 1.00 92.38 124 LEU A N 1
ATOM 1080 C CA . LEU A 1 124 ? 8.277 11.606 -18.051 1.00 92.38 124 LEU A CA 1
ATOM 1081 C C . LEU A 1 124 ? 9.253 11.705 -16.861 1.00 92.38 124 LEU A C 1
ATOM 1083 O O . LEU A 1 124 ? 8.938 11.229 -15.776 1.00 92.38 124 LEU A O 1
ATOM 1087 N N . GLY A 1 125 ? 10.444 12.286 -17.045 1.00 90.94 125 GLY A N 1
ATOM 1088 C CA . GLY A 1 125 ? 11.453 12.460 -15.997 1.00 90.94 125 GLY A CA 1
ATOM 1089 C C . GLY A 1 125 ? 12.430 11.289 -15.842 1.00 90.94 125 GLY A C 1
ATOM 1090 O O . GLY A 1 125 ? 13.193 11.254 -14.872 1.00 90.94 125 GLY A O 1
ATOM 1091 N N . PHE A 1 126 ? 12.443 10.322 -16.769 1.00 93.19 126 PHE A N 1
ATOM 1092 C CA . PHE A 1 126 ? 13.381 9.200 -16.722 1.00 93.19 126 PHE A CA 1
ATOM 1093 C C . PHE A 1 126 ? 14.789 9.657 -17.141 1.00 93.19 126 PHE A C 1
ATOM 1095 O O . PHE A 1 126 ? 14.997 10.027 -18.302 1.00 93.19 126 PHE A O 1
ATOM 1102 N N . PRO A 1 127 ? 15.807 9.588 -16.263 1.00 93.56 127 PRO A N 1
ATOM 1103 C CA . PRO A 1 127 ? 17.110 10.153 -16.580 1.00 93.56 127 PRO A CA 1
ATOM 1104 C C . PRO A 1 127 ? 17.913 9.263 -17.534 1.00 93.56 127 PRO A C 1
ATOM 1106 O O . PRO A 1 127 ? 17.901 8.031 -17.450 1.00 93.56 127 PRO A O 1
ATOM 1109 N N . ILE A 1 128 ? 18.698 9.901 -18.402 1.00 94.81 128 ILE A N 1
ATOM 1110 C CA . ILE A 1 128 ? 19.708 9.221 -19.217 1.00 94.81 128 ILE A CA 1
ATOM 1111 C C . ILE A 1 128 ? 20.929 8.912 -18.337 1.00 94.81 128 ILE A C 1
ATOM 1113 O O . ILE A 1 128 ? 21.493 9.796 -17.699 1.00 94.81 128 ILE A O 1
ATOM 1117 N N . GLY A 1 129 ? 21.393 7.662 -18.344 1.00 92.62 129 GLY A N 1
ATOM 1118 C CA . GLY A 1 129 ? 22.612 7.244 -17.655 1.00 92.62 129 GLY A CA 1
ATOM 1119 C C . GLY A 1 129 ? 22.375 6.703 -16.242 1.00 92.62 129 GLY A C 1
ATOM 1120 O O . GLY A 1 129 ? 21.571 5.789 -16.031 1.00 92.62 129 GLY A O 1
ATOM 1121 N N . LYS A 1 130 ? 23.164 7.183 -15.271 1.00 88.44 130 LYS A N 1
ATOM 1122 C CA . LYS A 1 130 ? 23.093 6.721 -13.876 1.00 88.44 130 LYS A CA 1
ATOM 1123 C C . LYS A 1 130 ? 21.879 7.343 -13.185 1.00 88.44 130 LYS A C 1
ATOM 1125 O O . LYS A 1 130 ? 21.876 8.530 -12.911 1.00 88.44 130 LYS A O 1
ATOM 1130 N N . LYS A 1 131 ? 20.902 6.513 -12.812 1.00 88.88 131 LYS A N 1
ATOM 1131 C CA . LYS A 1 131 ? 19.712 6.920 -12.033 1.00 88.88 131 LYS A CA 1
ATOM 1132 C C . LYS A 1 131 ? 20.009 7.211 -10.556 1.00 88.88 131 LYS A C 1
ATOM 1134 O O . LYS A 1 131 ? 19.242 7.882 -9.869 1.00 88.88 131 LYS A O 1
ATOM 1139 N N . SER A 1 132 ? 21.089 6.623 -10.035 1.00 84.94 132 SER A N 1
ATOM 1140 C CA . SER A 1 132 ? 21.411 6.628 -8.607 1.00 84.94 132 SER A CA 1
ATOM 1141 C C . SER A 1 132 ? 21.545 8.049 -8.064 1.00 84.94 132 SER A C 1
ATOM 1143 O O . SER A 1 132 ? 22.472 8.756 -8.436 1.00 84.94 132 SER A O 1
ATOM 1145 N N . GLY A 1 133 ? 20.647 8.427 -7.153 1.00 88.12 133 GLY A N 1
ATOM 1146 C CA . GLY A 1 133 ? 20.699 9.709 -6.449 1.00 88.12 133 GLY A CA 1
ATOM 1147 C C . GLY A 1 133 ? 19.989 10.874 -7.139 1.00 88.12 133 GLY A C 1
ATOM 1148 O O . GLY A 1 133 ? 19.844 11.906 -6.500 1.00 88.12 133 GLY A O 1
ATOM 1149 N N . ILE A 1 134 ? 19.519 10.714 -8.383 1.00 93.25 134 ILE A N 1
ATOM 1150 C CA . ILE A 1 134 ? 18.995 11.842 -9.179 1.00 93.25 134 ILE A CA 1
ATOM 1151 C C . ILE A 1 134 ? 17.524 11.717 -9.583 1.00 93.25 134 ILE A C 1
ATOM 1153 O O . ILE A 1 134 ? 16.930 12.700 -10.008 1.00 93.25 134 ILE A O 1
ATOM 1157 N N . ILE A 1 135 ? 16.922 10.528 -9.478 1.00 95.06 135 ILE A N 1
ATOM 1158 C CA . ILE A 1 135 ? 15.510 10.353 -9.852 1.00 95.06 135 ILE A CA 1
ATOM 1159 C C . ILE A 1 135 ? 14.578 11.147 -8.924 1.00 95.06 135 ILE A C 1
ATOM 1161 O O . ILE A 1 135 ? 14.852 11.276 -7.726 1.00 95.06 135 ILE A O 1
ATOM 1165 N N . ARG A 1 136 ? 13.468 11.623 -9.489 1.00 95.44 136 ARG A N 1
ATOM 1166 C CA . ARG A 1 136 ? 12.346 12.312 -8.833 1.00 95.44 136 ARG A CA 1
ATOM 1167 C C . ARG A 1 136 ? 11.042 11.608 -9.194 1.00 95.44 136 ARG A C 1
ATOM 1169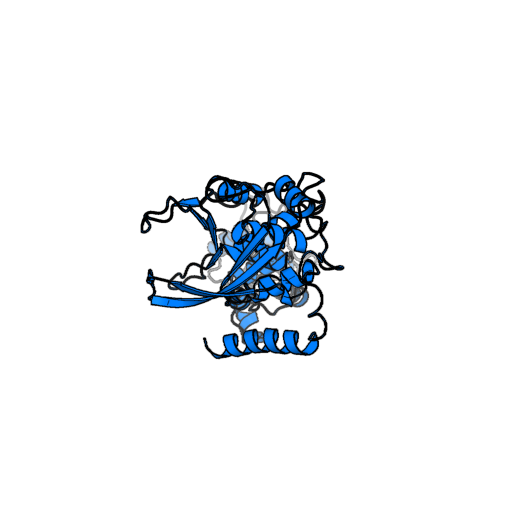 O O . ARG A 1 136 ? 11.005 10.873 -10.181 1.00 95.44 136 ARG A O 1
ATOM 1176 N N . PHE A 1 137 ? 10.009 11.770 -8.378 1.00 94.88 137 PHE A N 1
ATOM 1177 C CA . PHE A 1 137 ? 8.706 11.184 -8.685 1.00 94.88 137 PHE A CA 1
ATOM 1178 C C . PHE A 1 137 ? 8.064 11.936 -9.869 1.00 94.88 137 PHE A C 1
ATOM 1180 O O . PHE A 1 137 ? 8.114 13.166 -9.869 1.00 94.88 137 PHE A O 1
ATOM 1187 N N . PRO A 1 138 ? 7.522 11.239 -10.886 1.00 92.19 138 PRO A N 1
ATOM 1188 C CA . PRO A 1 138 ? 6.916 11.888 -12.050 1.00 92.19 138 PRO A CA 1
ATOM 1189 C C . PRO A 1 138 ? 5.619 12.613 -11.675 1.00 92.19 138 PRO A C 1
ATOM 1191 O O . PRO A 1 138 ? 4.887 12.160 -10.793 1.00 92.19 138 PRO A O 1
ATOM 1194 N N . ASP A 1 139 ? 5.317 13.725 -12.344 1.00 88.31 139 ASP A N 1
ATOM 1195 C CA . ASP A 1 139 ? 4.158 14.544 -11.995 1.00 88.31 139 ASP A CA 1
ATOM 1196 C C . ASP A 1 139 ? 2.922 14.170 -12.815 1.00 88.31 139 ASP A C 1
ATOM 1198 O O . ASP A 1 139 ? 2.687 14.693 -13.894 1.00 88.31 139 ASP A O 1
ATOM 1202 N N . PHE A 1 140 ? 2.102 13.255 -12.299 1.00 87.31 140 PHE A N 1
ATOM 1203 C CA . PHE A 1 140 ? 0.908 12.763 -13.001 1.00 87.31 140 PHE A CA 1
ATOM 1204 C C . PHE A 1 140 ? -0.224 13.795 -13.163 1.00 87.31 140 PHE A C 1
ATOM 1206 O O . PHE A 1 140 ? -1.239 13.472 -13.779 1.00 87.31 140 PHE A O 1
ATOM 1213 N N . THR A 1 141 ? -0.081 15.008 -12.621 1.00 81.94 141 THR A N 1
ATOM 1214 C CA . THR A 1 141 ? -1.001 16.128 -12.875 1.00 81.94 141 THR A CA 1
ATOM 1215 C C . THR A 1 141 ? -0.735 16.799 -14.224 1.00 81.94 141 THR A C 1
ATOM 1217 O O . THR A 1 141 ? -1.648 17.417 -14.772 1.00 81.94 141 THR A O 1
ATOM 1220 N N . ASP A 1 142 ? 0.475 16.662 -14.780 1.00 80.25 142 ASP A N 1
ATOM 1221 C CA . ASP A 1 142 ? 0.797 17.139 -16.121 1.00 80.25 142 ASP A CA 1
ATOM 1222 C C . ASP A 1 142 ? -0.044 16.342 -17.146 1.00 80.25 142 ASP A C 1
ATOM 1224 O O . ASP A 1 142 ? 0.002 15.105 -17.140 1.00 80.25 142 ASP A O 1
ATOM 1228 N N . PRO A 1 143 ? -0.802 16.999 -18.047 1.00 71.25 143 PRO A N 1
ATOM 1229 C CA . PRO A 1 143 ? -1.633 16.330 -19.055 1.00 71.25 143 PRO A CA 1
ATOM 1230 C C . PRO A 1 143 ? -0.872 15.367 -19.983 1.00 71.25 143 PRO A C 1
ATOM 1232 O O . PRO A 1 143 ? -1.464 14.469 -20.592 1.00 71.25 143 PRO A O 1
ATOM 1235 N N . HIS A 1 144 ? 0.442 15.547 -20.124 1.00 66.56 144 HIS A N 1
ATOM 1236 C CA . HIS A 1 144 ? 1.324 14.642 -20.851 1.00 66.56 144 HIS A CA 1
ATOM 1237 C C . HIS A 1 144 ? 1.762 13.444 -20.004 1.00 66.56 144 HIS A C 1
ATOM 1239 O O . HIS A 1 144 ? 2.047 12.376 -20.549 1.00 66.56 144 HIS A O 1
ATOM 1245 N N . HIS A 1 145 ? 1.823 13.592 -18.681 1.00 70.38 145 HIS A N 1
ATOM 1246 C CA . HIS A 1 145 ? 2.248 12.533 -17.766 1.00 70.38 145 HIS A CA 1
ATOM 1247 C C . HIS A 1 145 ? 1.084 11.722 -17.230 1.00 70.38 145 HIS A C 1
ATOM 1249 O O . HIS A 1 145 ? 1.305 10.563 -16.912 1.00 70.38 145 HIS A O 1
ATOM 1255 N N . GLY A 1 146 ? -0.129 12.264 -17.150 1.00 70.75 146 GLY A N 1
ATOM 1256 C CA . GLY A 1 146 ? -1.264 11.573 -16.555 1.00 70.75 146 GLY A CA 1
ATOM 1257 C C . GLY A 1 146 ? -2.624 12.117 -16.971 1.00 70.75 146 GLY A C 1
ATOM 1258 O O . GLY A 1 146 ? -2.757 13.079 -17.721 1.00 70.75 146 GLY A O 1
ATOM 1259 N N . SER A 1 147 ? -3.665 11.442 -16.493 1.00 72.38 147 SER A N 1
ATOM 1260 C CA . SER A 1 147 ? -5.040 11.930 -16.561 1.00 72.38 147 SER A CA 1
ATOM 1261 C C . SER A 1 147 ? -5.395 12.514 -15.199 1.00 72.38 147 SER A C 1
ATOM 1263 O O . SER A 1 147 ? -5.355 11.785 -14.209 1.00 72.38 147 SER A O 1
ATOM 1265 N N . ALA A 1 148 ? -5.772 13.797 -15.152 1.00 73.19 148 ALA A N 1
ATOM 1266 C CA . ALA A 1 148 ? -6.085 14.500 -13.905 1.00 73.19 148 ALA A CA 1
ATOM 1267 C C . ALA A 1 148 ? -7.143 13.771 -13.049 1.00 73.19 148 ALA A C 1
ATOM 1269 O O . ALA A 1 148 ? -7.055 13.771 -11.823 1.00 73.19 148 ALA A O 1
ATOM 1270 N N . SER A 1 149 ? -8.102 13.090 -13.689 1.00 77.62 149 SER A N 1
ATOM 1271 C CA . SER A 1 149 ? -9.145 12.302 -13.021 1.00 77.62 149 SER A CA 1
ATOM 1272 C C . SER A 1 149 ? -8.665 10.962 -12.451 1.00 77.62 149 SER A C 1
ATOM 1274 O O . SER A 1 149 ? -9.397 10.342 -11.691 1.00 77.62 149 SER A O 1
ATOM 1276 N N . LEU A 1 150 ? -7.473 10.493 -12.831 1.00 83.88 150 LEU A N 1
ATOM 1277 C CA . LEU A 1 150 ? -6.898 9.205 -12.416 1.00 83.88 150 LEU A CA 1
ATOM 1278 C C . LEU A 1 150 ? -5.562 9.360 -11.681 1.00 83.88 150 LEU A C 1
ATOM 1280 O O . LEU A 1 150 ? -4.884 8.363 -11.423 1.00 83.88 150 LEU A O 1
ATOM 1284 N N . THR A 1 151 ? -5.148 10.593 -11.370 1.00 89.69 151 THR A N 1
ATOM 1285 C CA . THR A 1 151 ? -3.829 10.905 -10.802 1.00 89.69 151 THR A CA 1
ATOM 1286 C C . THR A 1 151 ? -3.484 9.971 -9.647 1.00 89.69 151 THR A C 1
ATOM 1288 O O . THR A 1 151 ? -2.413 9.367 -9.642 1.00 89.69 151 THR A O 1
ATOM 1291 N N . LYS A 1 152 ? -4.415 9.754 -8.708 1.00 93.19 152 LYS A N 1
ATOM 1292 C CA . LYS A 1 152 ? -4.134 8.944 -7.521 1.00 93.19 152 LYS A CA 1
ATOM 1293 C C . LYS A 1 152 ? -3.922 7.467 -7.849 1.00 93.19 152 LYS A C 1
ATOM 1295 O O . LYS A 1 152 ? -3.000 6.838 -7.327 1.00 93.19 152 LYS A O 1
ATOM 1300 N N . GLU A 1 153 ? -4.745 6.897 -8.720 1.00 95.12 153 GLU A N 1
ATOM 1301 C CA . GLU A 1 153 ? -4.626 5.511 -9.159 1.00 95.12 153 GLU A CA 1
ATOM 1302 C C . GLU A 1 153 ? -3.352 5.271 -9.973 1.00 95.12 153 GLU A C 1
ATOM 1304 O O . GLU A 1 153 ? -2.740 4.203 -9.851 1.00 95.12 153 GLU A O 1
ATOM 1309 N N . LEU A 1 154 ? -2.946 6.247 -10.791 1.00 96.38 154 LEU A N 1
ATOM 1310 C CA . LEU A 1 154 ? -1.708 6.203 -11.567 1.00 96.38 154 LEU A CA 1
ATOM 1311 C C . LEU A 1 154 ? -0.488 6.271 -10.644 1.00 96.38 154 LEU A C 1
ATOM 1313 O O . LEU A 1 154 ? 0.380 5.403 -10.728 1.00 96.38 154 LEU A O 1
ATOM 1317 N N . GLU A 1 155 ? -0.465 7.211 -9.696 1.00 96.38 155 GLU A N 1
ATOM 1318 C CA . GLU A 1 155 ? 0.579 7.320 -8.671 1.00 96.38 155 GLU A CA 1
ATOM 1319 C C . GLU A 1 155 ? 0.738 6.010 -7.890 1.00 96.38 155 GLU A C 1
ATOM 1321 O O . GLU A 1 155 ? 1.844 5.485 -7.747 1.00 96.38 155 GLU A O 1
ATOM 1326 N N . MET A 1 156 ? -0.372 5.429 -7.429 1.00 97.56 156 MET A N 1
ATOM 1327 C CA . MET A 1 156 ? -0.357 4.156 -6.709 1.00 97.56 156 MET A CA 1
ATOM 1328 C C . MET A 1 156 ? 0.155 3.003 -7.582 1.00 97.56 156 MET A C 1
ATOM 1330 O O . MET A 1 156 ? 0.923 2.159 -7.115 1.00 97.56 156 MET A O 1
ATOM 1334 N N . ALA A 1 157 ? -0.238 2.947 -8.855 1.00 98.00 157 ALA A N 1
ATOM 1335 C CA . ALA A 1 157 ? 0.253 1.920 -9.765 1.00 98.00 157 ALA A CA 1
ATOM 1336 C C . ALA A 1 157 ? 1.757 2.076 -10.037 1.00 98.00 157 ALA A C 1
ATOM 1338 O O . ALA A 1 157 ? 2.485 1.083 -9.988 1.00 98.00 157 ALA A O 1
ATOM 1339 N N . PHE A 1 158 ? 2.238 3.308 -10.223 1.00 97.94 158 PHE A N 1
ATOM 1340 C CA . PHE A 1 158 ? 3.660 3.625 -10.342 1.00 97.94 158 PHE A CA 1
ATOM 1341 C C . PHE A 1 158 ? 4.447 3.175 -9.106 1.00 97.94 158 PHE A C 1
ATOM 1343 O O . PHE A 1 158 ? 5.444 2.463 -9.237 1.00 97.94 158 PHE A O 1
ATOM 1350 N N . ILE A 1 159 ? 3.977 3.506 -7.899 1.00 98.25 159 ILE A N 1
ATOM 1351 C CA . ILE A 1 159 ? 4.636 3.088 -6.652 1.00 98.25 159 ILE A CA 1
ATOM 1352 C C . ILE A 1 159 ? 4.698 1.560 -6.561 1.00 98.25 159 ILE A C 1
ATOM 1354 O O . ILE A 1 159 ? 5.733 1.016 -6.175 1.00 98.25 159 ILE A O 1
ATOM 1358 N N . LEU A 1 160 ? 3.632 0.852 -6.950 1.00 97.94 160 LEU A N 1
ATOM 1359 C CA . LEU A 1 160 ? 3.628 -0.612 -6.956 1.00 97.94 160 LEU A CA 1
ATOM 1360 C C . LEU A 1 160 ? 4.630 -1.193 -7.959 1.00 97.94 160 LEU A C 1
ATOM 1362 O O . LEU A 1 160 ? 5.319 -2.160 -7.640 1.00 97.94 160 LEU A O 1
ATOM 1366 N N . GLY A 1 161 ? 4.740 -0.601 -9.148 1.00 98.06 161 GLY A N 1
ATOM 1367 C CA . GLY A 1 161 ? 5.736 -0.988 -10.147 1.00 98.06 161 GLY A CA 1
ATOM 1368 C C . GLY A 1 161 ? 7.160 -0.806 -9.638 1.00 98.06 161 GLY A C 1
ATOM 1369 O O . GLY A 1 161 ? 7.981 -1.722 -9.733 1.00 98.06 161 GLY A O 1
ATOM 1370 N N . PHE A 1 162 ? 7.434 0.342 -9.016 1.00 97.88 162 PHE A N 1
ATOM 1371 C CA . PHE A 1 162 ? 8.729 0.612 -8.398 1.00 97.88 162 PHE A CA 1
ATOM 1372 C C . PHE A 1 162 ? 9.020 -0.374 -7.261 1.00 97.88 162 PHE A C 1
ATOM 1374 O O . PHE A 1 162 ? 10.109 -0.943 -7.194 1.00 97.88 162 PHE A O 1
ATOM 1381 N N . PHE A 1 163 ? 8.032 -0.641 -6.400 1.00 97.06 163 PHE A N 1
ATOM 1382 C CA . PHE A 1 163 ? 8.134 -1.648 -5.344 1.00 97.06 163 PHE A CA 1
ATOM 1383 C C . PHE A 1 163 ? 8.412 -3.045 -5.913 1.00 97.06 163 PHE A C 1
ATOM 1385 O O . PHE A 1 163 ? 9.170 -3.814 -5.323 1.00 97.06 163 PHE A O 1
ATOM 1392 N N . ASP A 1 164 ? 7.841 -3.411 -7.057 1.00 96.00 164 ASP A N 1
ATOM 1393 C CA . ASP A 1 164 ? 8.073 -4.722 -7.659 1.00 96.00 164 ASP A CA 1
ATOM 1394 C C . ASP A 1 164 ? 9.493 -4.910 -8.198 1.00 96.00 164 ASP A C 1
ATOM 1396 O O . ASP A 1 164 ? 9.992 -6.039 -8.147 1.00 96.00 164 ASP A O 1
ATOM 1400 N N . GLY A 1 165 ? 10.185 -3.831 -8.566 1.00 95.19 165 GLY A N 1
ATOM 1401 C CA . GLY A 1 165 ? 11.634 -3.844 -8.776 1.00 95.19 165 GLY A CA 1
ATOM 1402 C C . GLY A 1 165 ? 12.406 -3.753 -7.454 1.00 95.19 165 GLY A C 1
ATOM 1403 O O . GLY A 1 165 ? 12.848 -4.764 -6.904 1.00 95.19 165 GLY A O 1
ATOM 1404 N N . ASP A 1 166 ? 12.437 -2.560 -6.858 1.00 93.69 166 ASP A N 1
ATOM 1405 C CA . ASP A 1 166 ? 13.340 -2.175 -5.757 1.00 93.69 166 ASP A CA 1
ATOM 1406 C C . ASP A 1 166 ? 12.712 -2.237 -4.347 1.00 93.69 166 ASP A C 1
ATOM 1408 O O . ASP A 1 166 ? 13.290 -1.786 -3.355 1.00 93.69 166 ASP A O 1
ATOM 1412 N N . GLY A 1 167 ? 11.517 -2.810 -4.218 1.00 93.75 167 GLY A N 1
ATOM 1413 C CA . GLY A 1 167 ? 10.861 -3.060 -2.934 1.00 93.75 167 GLY A CA 1
ATOM 1414 C C . GLY A 1 167 ? 11.163 -4.436 -2.336 1.00 93.75 167 GLY A C 1
ATOM 1415 O O . GLY A 1 167 ? 11.505 -5.404 -3.027 1.00 93.75 167 GLY A O 1
ATOM 1416 N N . SER A 1 168 ? 10.992 -4.550 -1.023 1.00 89.56 168 SER A N 1
ATOM 1417 C CA . SER A 1 168 ? 11.096 -5.814 -0.295 1.00 89.56 168 SER A CA 1
ATOM 1418 C C . SER A 1 168 ? 10.119 -5.867 0.874 1.00 89.56 168 SER A C 1
ATOM 1420 O O . SER A 1 168 ? 9.536 -4.867 1.279 1.00 89.56 168 SER A O 1
ATOM 1422 N N . HIS A 1 169 ? 9.977 -7.059 1.433 1.00 86.81 169 HIS A N 1
ATOM 1423 C CA . HIS A 1 169 ? 9.341 -7.288 2.720 1.00 86.81 169 HIS A CA 1
ATOM 1424 C C . HIS A 1 169 ? 10.470 -7.571 3.709 1.00 86.81 169 HIS A C 1
ATOM 1426 O O . HIS A 1 169 ? 11.173 -8.570 3.541 1.00 86.81 169 HIS A O 1
ATOM 1432 N N . THR A 1 170 ? 10.707 -6.699 4.691 1.00 73.62 170 THR A N 1
ATOM 1433 C CA . THR A 1 170 ? 11.765 -6.955 5.681 1.00 73.62 170 THR A CA 1
ATOM 1434 C C . THR A 1 170 ? 11.355 -8.116 6.582 1.00 73.62 170 THR A C 1
ATOM 1436 O O . THR A 1 170 ? 10.277 -8.048 7.171 1.00 73.62 170 THR A O 1
ATOM 1439 N N . PRO A 1 171 ? 12.172 -9.178 6.723 1.00 58.03 171 PRO A N 1
ATOM 1440 C CA . PRO A 1 171 ? 11.909 -10.214 7.708 1.00 58.03 171 PRO A CA 1
ATOM 1441 C C . PRO A 1 171 ? 11.889 -9.579 9.098 1.00 58.03 171 PRO A C 1
ATOM 1443 O O . PRO A 1 171 ? 12.895 -9.022 9.535 1.00 58.03 171 PRO A O 1
ATOM 1446 N N . SER A 1 172 ? 10.760 -9.653 9.793 1.00 54.00 172 SER A N 1
ATOM 1447 C CA . SER A 1 172 ? 10.707 -9.379 11.226 1.00 54.00 172 SER A CA 1
ATOM 1448 C C . SER A 1 172 ? 10.398 -10.687 11.943 1.00 54.00 172 SER A C 1
ATOM 1450 O O . SER A 1 172 ? 9.440 -11.375 11.590 1.00 54.00 172 SER A O 1
ATOM 1452 N N . LYS A 1 173 ? 11.211 -11.067 12.939 1.00 44.34 173 LYS A N 1
ATOM 1453 C CA . LYS A 1 173 ? 10.869 -12.191 13.821 1.00 44.34 173 LYS A CA 1
ATOM 1454 C C . LYS A 1 173 ? 9.542 -11.850 14.515 1.00 44.34 173 LYS A C 1
ATOM 1456 O O . LYS A 1 173 ? 9.486 -10.908 15.295 1.00 44.34 173 LYS A O 1
ATOM 1461 N N . GLY A 1 174 ? 8.479 -12.593 14.205 1.00 46.72 174 GLY A N 1
ATOM 1462 C CA . GLY A 1 174 ? 7.189 -12.505 14.900 1.00 46.72 174 GLY A CA 1
ATOM 1463 C C . GLY A 1 174 ? 6.221 -11.393 14.463 1.00 46.72 174 GLY A C 1
ATOM 1464 O O . GLY A 1 174 ? 5.082 -11.417 14.917 1.00 46.72 174 GLY A O 1
ATOM 1465 N N . ASN A 1 175 ? 6.594 -10.474 13.559 1.00 49.44 175 ASN A N 1
ATOM 1466 C CA . ASN A 1 175 ? 5.685 -9.444 13.023 1.00 49.44 175 ASN A CA 1
ATOM 1467 C C . ASN A 1 175 ? 5.479 -9.594 11.507 1.00 49.44 175 ASN A C 1
ATOM 1469 O O . ASN A 1 175 ? 6.376 -10.076 10.813 1.00 49.44 175 ASN A O 1
ATOM 1473 N N . PRO A 1 176 ? 4.324 -9.169 10.953 1.00 54.06 176 PRO A N 1
ATOM 1474 C CA . PRO A 1 176 ? 4.147 -9.113 9.508 1.00 54.06 176 PRO A CA 1
ATOM 1475 C C . PRO A 1 176 ? 5.238 -8.228 8.896 1.00 54.06 176 PRO A C 1
ATOM 1477 O O . PRO A 1 176 ? 5.382 -7.068 9.277 1.00 54.06 176 PRO A O 1
ATOM 1480 N N . ASN A 1 177 ? 6.005 -8.798 7.965 1.00 72.81 177 ASN A N 1
ATOM 1481 C CA . ASN A 1 177 ? 7.113 -8.125 7.298 1.00 72.81 177 ASN A CA 1
ATOM 1482 C C . ASN A 1 177 ? 6.683 -6.754 6.762 1.00 72.81 177 ASN A C 1
ATOM 1484 O O . ASN A 1 177 ? 5.723 -6.660 5.993 1.00 72.81 177 ASN A O 1
ATOM 1488 N N . THR A 1 178 ? 7.401 -5.700 7.146 1.00 81.06 178 THR A N 1
ATOM 1489 C CA . THR A 1 178 ? 7.090 -4.337 6.710 1.00 81.06 178 THR A CA 1
ATOM 1490 C C . THR A 1 178 ? 7.445 -4.192 5.227 1.00 81.06 178 THR A C 1
ATOM 1492 O O . THR A 1 178 ? 8.564 -4.544 4.836 1.00 81.06 178 THR A O 1
ATOM 1495 N N . PRO A 1 179 ? 6.530 -3.679 4.384 1.00 89.88 179 PRO A N 1
ATOM 1496 C CA . PRO A 1 179 ? 6.838 -3.398 2.996 1.00 89.88 179 PRO A CA 1
ATOM 1497 C C . PRO A 1 179 ? 7.727 -2.156 2.964 1.00 89.88 179 PRO A C 1
ATOM 1499 O O . PRO A 1 179 ? 7.393 -1.112 3.535 1.00 89.88 179 PRO A O 1
ATOM 1502 N N . VAL A 1 180 ? 8.884 -2.293 2.329 1.00 92.00 180 VAL A N 1
ATOM 1503 C CA . VAL A 1 180 ? 9.896 -1.244 2.227 1.00 92.00 180 VAL A CA 1
ATOM 1504 C C . VAL A 1 180 ? 10.263 -0.995 0.773 1.00 92.00 180 VAL A C 1
ATOM 1506 O O . VAL A 1 180 ? 10.358 -1.934 -0.016 1.00 92.00 180 VAL A O 1
ATOM 1509 N N . ILE A 1 181 ? 10.504 0.266 0.431 1.00 94.69 181 ILE A N 1
ATOM 1510 C CA . ILE A 1 181 ? 11.065 0.686 -0.856 1.00 94.69 181 ILE A CA 1
ATOM 1511 C C . ILE A 1 181 ? 12.502 1.138 -0.624 1.00 94.69 181 ILE A C 1
ATOM 1513 O O . ILE A 1 181 ? 12.744 1.941 0.277 1.00 94.69 181 ILE A O 1
ATOM 1517 N N . TYR A 1 182 ? 13.445 0.650 -1.430 1.00 93.38 182 TYR A N 1
ATOM 1518 C CA . TYR A 1 182 ? 14.834 1.105 -1.403 1.00 93.38 182 TYR A CA 1
ATOM 1519 C C . TYR A 1 182 ? 15.105 2.088 -2.541 1.00 93.38 182 TYR A C 1
ATOM 1521 O O . TYR A 1 182 ? 14.632 1.905 -3.655 1.00 93.38 182 TYR A O 1
ATOM 1529 N N . SER A 1 183 ? 15.894 3.130 -2.280 1.00 93.88 183 SER A N 1
ATOM 1530 C CA . SER A 1 183 ? 16.406 4.009 -3.335 1.00 93.88 183 SER A CA 1
ATOM 1531 C C . SER A 1 183 ? 17.675 4.727 -2.888 1.00 93.88 183 SER A C 1
ATOM 1533 O O . SER A 1 183 ? 17.862 5.038 -1.711 1.00 93.88 183 SER A O 1
ATOM 1535 N N . LYS A 1 184 ? 18.563 5.028 -3.839 1.00 92.75 184 LYS A N 1
ATOM 1536 C CA . LYS A 1 184 ? 19.694 5.945 -3.607 1.00 92.75 184 LYS A CA 1
ATOM 1537 C C . LYS A 1 184 ? 19.285 7.418 -3.697 1.00 92.75 184 LYS A C 1
ATOM 1539 O O . LYS A 1 184 ? 20.018 8.269 -3.210 1.00 92.75 184 LYS A O 1
ATOM 1544 N N . SER A 1 185 ? 18.135 7.723 -4.303 1.00 94.25 185 SER A N 1
ATOM 1545 C CA . SER A 1 185 ? 17.569 9.074 -4.306 1.00 94.25 185 SER A CA 1
ATOM 1546 C C . SER A 1 185 ? 16.688 9.254 -3.071 1.00 94.25 185 SER A C 1
ATOM 1548 O O . SER A 1 185 ? 15.577 8.729 -3.014 1.00 94.25 185 SER A O 1
ATOM 1550 N N . LYS A 1 186 ? 17.187 9.991 -2.069 1.00 94.56 186 LYS A N 1
ATOM 1551 C CA . LYS A 1 186 ? 16.381 10.384 -0.899 1.00 94.56 186 LYS A CA 1
ATOM 1552 C C . LYS A 1 186 ? 15.207 11.271 -1.323 1.00 94.56 186 LYS A C 1
ATOM 1554 O O . LYS A 1 186 ? 14.099 11.068 -0.843 1.00 94.56 186 LYS A O 1
ATOM 1559 N N . ALA A 1 187 ? 15.466 12.177 -2.264 1.00 95.75 187 ALA A N 1
ATOM 1560 C CA . ALA A 1 187 ? 14.490 13.047 -2.908 1.00 95.75 187 ALA A CA 1
ATOM 1561 C C . ALA A 1 187 ? 13.275 12.265 -3.435 1.00 95.75 187 ALA A C 1
ATOM 1563 O O . ALA A 1 187 ? 12.148 12.570 -3.075 1.00 95.75 187 ALA A O 1
ATOM 1564 N N . PHE A 1 188 ? 13.507 11.187 -4.186 1.00 96.62 188 PHE A N 1
ATOM 1565 C CA . PHE A 1 188 ? 12.429 10.330 -4.686 1.00 96.62 188 PHE A CA 1
ATOM 1566 C C . PHE A 1 188 ? 11.574 9.711 -3.570 1.00 96.62 188 PHE A C 1
ATOM 1568 O O . PHE A 1 188 ? 10.356 9.630 -3.690 1.00 96.62 188 PHE A O 1
ATOM 1575 N N . LEU A 1 189 ? 12.194 9.278 -2.467 1.00 96.25 189 LEU A N 1
ATOM 1576 C CA . LEU A 1 189 ? 11.445 8.733 -1.331 1.00 96.25 189 LEU A CA 1
ATOM 1577 C C . LEU A 1 189 ? 10.635 9.818 -0.605 1.00 96.25 189 LEU A C 1
ATOM 1579 O O . LEU A 1 189 ? 9.543 9.528 -0.130 1.00 96.25 189 LEU A O 1
ATOM 1583 N N . GLN A 1 190 ? 11.148 11.051 -0.531 1.00 96.38 190 GLN A N 1
ATOM 1584 C CA . GLN A 1 190 ? 10.416 12.197 0.023 1.00 96.38 190 GLN A CA 1
ATOM 1585 C C . GLN A 1 190 ? 9.192 12.540 -0.831 1.00 96.38 190 GLN A C 1
ATOM 1587 O O . GLN A 1 190 ? 8.122 12.790 -0.285 1.00 96.38 190 GLN A O 1
ATOM 1592 N N . ASP A 1 191 ? 9.322 12.459 -2.152 1.00 96.38 191 ASP A N 1
ATOM 1593 C CA . ASP A 1 191 ? 8.197 12.668 -3.061 1.00 96.38 191 ASP A CA 1
ATOM 1594 C C . ASP A 1 191 ? 7.109 11.601 -2.861 1.00 96.38 191 ASP A C 1
ATOM 1596 O O . ASP A 1 191 ? 5.930 11.934 -2.779 1.00 96.38 191 ASP A O 1
ATOM 1600 N N . ILE A 1 192 ? 7.488 10.322 -2.702 1.00 96.25 192 ILE A N 1
ATOM 1601 C CA . ILE A 1 192 ? 6.531 9.244 -2.385 1.00 96.25 192 ILE A CA 1
ATOM 1602 C C . ILE A 1 192 ? 5.800 9.541 -1.075 1.00 96.25 192 ILE A C 1
ATOM 1604 O O . ILE A 1 192 ? 4.583 9.373 -1.011 1.00 96.25 192 ILE A O 1
ATOM 1608 N N . VAL A 1 193 ? 6.534 9.970 -0.043 1.00 95.75 193 VAL A N 1
ATOM 1609 C CA . VAL A 1 193 ? 5.976 10.347 1.262 1.00 95.75 193 VAL A CA 1
ATOM 1610 C C . VAL A 1 193 ? 4.920 11.438 1.101 1.00 95.75 193 VAL A C 1
ATOM 1612 O O . VAL A 1 193 ? 3.804 11.263 1.581 1.00 95.75 193 VAL A O 1
ATOM 1615 N N . GLN A 1 194 ? 5.241 12.506 0.368 1.00 94.06 194 GLN A N 1
ATOM 1616 C CA . GLN A 1 194 ? 4.337 13.630 0.136 1.00 94.06 194 GLN A CA 1
ATOM 1617 C C . GLN A 1 194 ? 3.103 13.220 -0.679 1.00 94.06 194 GLN A C 1
ATOM 1619 O O . GLN A 1 194 ? 1.977 13.454 -0.254 1.00 94.06 194 GLN A O 1
ATOM 1624 N N . LYS A 1 195 ? 3.295 12.566 -1.832 1.00 91.75 195 LYS A N 1
ATOM 1625 C CA . LYS A 1 195 ? 2.195 12.161 -2.725 1.00 91.75 195 LYS A CA 1
ATOM 1626 C C . LYS A 1 195 ? 1.278 11.114 -2.089 1.00 91.75 195 LYS A C 1
ATOM 1628 O O . LYS A 1 195 ? 0.104 11.011 -2.439 1.00 91.75 195 LYS A O 1
ATOM 1633 N N . SER A 1 196 ? 1.795 10.318 -1.156 1.00 91.75 196 SER A N 1
ATOM 1634 C CA . SER A 1 196 ? 1.062 9.212 -0.528 1.00 91.75 196 SER A CA 1
ATOM 1635 C C . SER A 1 196 ? 0.546 9.513 0.877 1.00 91.75 196 SER A C 1
ATOM 1637 O O . SER A 1 196 ? -0.088 8.631 1.450 1.00 91.75 196 SER A O 1
ATOM 1639 N N . ASP A 1 197 ? 0.805 10.714 1.406 1.00 90.94 197 ASP A N 1
ATOM 1640 C CA . ASP A 1 197 ? 0.502 11.104 2.790 1.00 90.94 197 ASP A CA 1
ATOM 1641 C C . ASP A 1 197 ? 1.007 10.062 3.809 1.00 90.94 197 ASP A C 1
ATOM 1643 O O . ASP A 1 197 ? 0.288 9.546 4.668 1.00 90.94 197 ASP A O 1
ATOM 1647 N N . LEU A 1 198 ? 2.266 9.650 3.634 1.00 90.88 198 LEU A N 1
ATOM 1648 C CA . LEU A 1 198 ? 2.911 8.682 4.518 1.00 90.88 198 LEU A CA 1
ATOM 1649 C C . LEU A 1 198 ? 3.696 9.405 5.615 1.00 90.88 198 LEU A C 1
ATOM 1651 O O . LEU A 1 198 ? 4.209 10.500 5.395 1.00 90.88 198 LEU A O 1
ATOM 1655 N N . PRO A 1 199 ? 3.904 8.772 6.781 1.00 87.00 199 PRO A N 1
ATOM 1656 C CA . PRO A 1 199 ? 4.879 9.262 7.741 1.00 87.00 199 PRO A CA 1
ATOM 1657 C C . PRO A 1 199 ? 6.273 9.363 7.090 1.00 87.00 199 PRO A C 1
ATOM 1659 O O . PRO A 1 199 ? 6.680 8.425 6.393 1.00 87.00 199 PRO A O 1
ATOM 1662 N N . PRO A 1 200 ? 7.045 10.440 7.332 1.00 84.12 200 PRO A N 1
ATOM 1663 C CA . PRO A 1 200 ? 8.325 10.707 6.667 1.00 84.12 200 PRO A CA 1
ATOM 1664 C C . PRO A 1 200 ? 9.484 9.852 7.218 1.00 84.12 200 PRO A C 1
ATOM 1666 O O . PRO A 1 200 ? 10.578 10.339 7.502 1.00 84.12 200 PRO A O 1
ATOM 1669 N N . TYR A 1 201 ? 9.264 8.548 7.377 1.00 85.50 201 TYR A N 1
ATOM 1670 C CA . TYR A 1 201 ? 10.227 7.616 7.951 1.00 85.50 201 TYR A CA 1
ATOM 1671 C C . TYR A 1 201 ? 11.165 7.056 6.875 1.00 85.50 201 TYR A C 1
ATOM 1673 O O . TYR A 1 201 ? 11.007 5.934 6.386 1.00 85.50 201 TYR A O 1
ATOM 1681 N N . ILE A 1 202 ? 12.147 7.874 6.489 1.00 88.69 202 ILE A N 1
ATOM 1682 C CA . ILE A 1 202 ? 13.198 7.513 5.531 1.00 88.69 202 ILE A CA 1
ATOM 1683 C C . ILE A 1 202 ? 14.506 7.300 6.283 1.00 88.69 202 ILE A C 1
ATOM 1685 O O . ILE A 1 202 ? 15.076 8.242 6.835 1.00 88.69 202 ILE A O 1
ATOM 1689 N N . ILE A 1 203 ? 15.022 6.074 6.249 1.00 86.56 203 ILE A N 1
ATOM 1690 C CA . ILE A 1 203 ? 16.222 5.698 6.997 1.00 86.56 203 ILE A CA 1
ATOM 1691 C C . ILE A 1 203 ? 17.384 5.399 6.051 1.00 86.56 203 ILE A C 1
ATOM 1693 O O . ILE A 1 203 ? 17.219 4.649 5.084 1.00 86.56 203 ILE A O 1
ATOM 1697 N N . PRO A 1 204 ? 18.591 5.925 6.323 1.00 85.00 204 PRO A N 1
ATOM 1698 C CA . PRO A 1 204 ? 19.795 5.467 5.648 1.00 85.00 204 PRO A CA 1
ATOM 1699 C C . PRO A 1 204 ? 20.120 4.029 6.072 1.00 85.00 204 PRO A C 1
ATOM 1701 O O . PRO A 1 204 ? 20.258 3.728 7.256 1.00 85.00 204 PRO A O 1
ATOM 1704 N N . LYS A 1 205 ? 20.289 3.122 5.110 1.00 77.06 205 LYS A N 1
ATOM 1705 C CA . LYS A 1 205 ? 20.737 1.758 5.401 1.00 77.06 205 LYS A CA 1
ATOM 1706 C C . LYS A 1 205 ? 22.161 1.817 5.993 1.00 77.06 205 LYS A C 1
ATOM 1708 O O . LYS A 1 205 ? 23.028 2.427 5.357 1.00 77.06 205 LYS A O 1
ATOM 1713 N N . PRO A 1 206 ? 22.422 1.214 7.171 1.00 64.44 206 PRO A N 1
ATOM 1714 C CA . PRO A 1 206 ? 23.743 1.249 7.794 1.00 64.44 206 PRO A CA 1
ATOM 1715 C C . PRO A 1 206 ? 24.819 0.666 6.863 1.00 64.44 206 PRO A C 1
ATOM 1717 O O . PRO A 1 206 ? 24.569 -0.271 6.097 1.00 64.44 206 PRO A O 1
ATOM 1720 N N . LYS A 1 207 ? 26.005 1.289 6.883 1.00 53.12 207 LYS A N 1
ATOM 1721 C CA . LYS A 1 207 ? 27.132 1.010 5.982 1.00 53.12 207 LYS A CA 1
ATOM 1722 C C . LYS A 1 207 ? 27.646 -0.423 6.174 1.00 53.12 207 LYS A C 1
ATOM 1724 O O . LYS A 1 207 ? 28.438 -0.671 7.070 1.00 53.12 207 LYS A O 1
ATOM 1729 N N . TYR A 1 208 ? 27.294 -1.317 5.256 1.00 52.34 208 TYR A N 1
ATOM 1730 C CA . TYR A 1 208 ? 28.099 -2.512 4.961 1.00 52.34 208 TYR A CA 1
ATOM 1731 C C . TYR A 1 208 ? 28.727 -2.469 3.556 1.00 52.34 208 TYR A C 1
ATOM 1733 O O . TYR A 1 208 ? 29.491 -3.357 3.197 1.00 52.34 208 TYR A O 1
ATOM 1741 N N . GLU A 1 209 ? 28.453 -1.442 2.736 1.00 50.19 209 GLU A N 1
ATOM 1742 C CA . GLU A 1 209 ? 28.953 -1.384 1.356 1.00 50.19 209 GLU A CA 1
ATOM 1743 C C . GLU A 1 209 ? 29.663 -0.066 1.018 1.00 50.19 209 GLU A C 1
ATOM 1745 O O . GLU A 1 209 ? 29.116 1.023 1.182 1.00 50.19 209 GLU A O 1
ATOM 1750 N N . LYS A 1 210 ? 30.862 -0.181 0.429 1.00 51.22 210 LYS A N 1
ATOM 1751 C CA . LYS A 1 210 ? 31.712 0.908 -0.097 1.00 51.22 210 LYS A CA 1
ATOM 1752 C C . LYS A 1 210 ? 31.080 1.727 -1.260 1.00 51.22 210 LYS A C 1
ATOM 1754 O O . LYS A 1 210 ? 31.766 2.535 -1.868 1.00 51.22 210 LYS A O 1
ATOM 1759 N N . LYS A 1 211 ? 29.792 1.537 -1.612 1.00 55.66 211 LYS A N 1
ATOM 1760 C CA . LYS A 1 211 ? 29.146 2.006 -2.873 1.00 55.66 211 LYS A CA 1
ATOM 1761 C C . LYS A 1 211 ? 28.047 3.086 -2.713 1.00 55.66 211 LYS A C 1
ATOM 1763 O O . LYS A 1 211 ? 27.136 3.185 -3.550 1.00 55.66 211 LYS A O 1
ATOM 1768 N N . GLY A 1 212 ? 28.150 3.921 -1.678 1.00 63.47 212 GLY A N 1
ATOM 1769 C CA . GLY A 1 212 ? 27.296 5.102 -1.455 1.00 63.47 212 GLY A CA 1
ATOM 1770 C C . GLY A 1 212 ? 26.067 4.862 -0.564 1.00 63.47 212 GLY A C 1
ATOM 1771 O O . GLY A 1 212 ? 25.671 3.723 -0.317 1.00 63.47 212 GLY A O 1
ATOM 1772 N N . LYS A 1 213 ? 25.466 5.953 -0.062 1.00 80.06 213 LYS A N 1
ATOM 1773 C CA . LYS A 1 213 ? 24.298 5.913 0.838 1.00 80.06 213 LYS A CA 1
ATOM 1774 C C . LYS A 1 213 ? 23.059 5.416 0.077 1.00 80.06 213 LYS A C 1
ATOM 1776 O O . LYS A 1 213 ? 22.697 5.972 -0.955 1.00 80.06 213 LYS A O 1
ATOM 1781 N N . THR A 1 214 ? 22.423 4.360 0.583 1.00 88.62 214 THR A N 1
ATOM 1782 C CA . THR A 1 214 ? 21.110 3.876 0.119 1.00 88.62 214 THR A CA 1
ATOM 1783 C C . THR A 1 214 ? 20.106 4.104 1.236 1.00 88.62 214 THR A C 1
ATOM 1785 O O . THR A 1 214 ? 20.436 3.893 2.402 1.00 88.62 214 THR A O 1
ATOM 1788 N N . TYR A 1 215 ? 18.897 4.522 0.893 1.00 91.81 215 TYR A N 1
ATOM 1789 C CA . TYR A 1 215 ? 17.822 4.801 1.834 1.00 91.81 215 TYR A CA 1
ATOM 1790 C C . TYR A 1 215 ? 16.722 3.755 1.692 1.00 91.81 215 TYR A C 1
ATOM 1792 O O . TYR A 1 215 ? 16.572 3.151 0.627 1.00 91.81 215 TYR A O 1
ATOM 1800 N N . TYR A 1 216 ? 15.955 3.549 2.757 1.00 91.50 216 TYR A N 1
ATOM 1801 C CA . TYR A 1 216 ? 14.713 2.795 2.696 1.00 91.50 216 TYR A CA 1
ATOM 1802 C C . TYR A 1 216 ? 13.559 3.573 3.323 1.00 91.50 216 TYR A C 1
ATOM 1804 O O . TYR A 1 216 ? 13.748 4.306 4.293 1.00 91.50 216 TYR A O 1
ATOM 1812 N N . LEU A 1 217 ? 12.372 3.393 2.750 1.00 92.94 217 LEU A N 1
ATOM 1813 C CA . LEU A 1 217 ? 11.103 3.942 3.214 1.00 92.94 217 LEU A CA 1
ATOM 1814 C C . LEU A 1 217 ? 10.175 2.784 3.576 1.00 92.94 217 LEU A C 1
ATOM 1816 O O . LEU A 1 217 ? 9.865 1.956 2.718 1.00 92.94 217 LEU A O 1
ATOM 1820 N N . GLY A 1 218 ? 9.728 2.725 4.829 1.00 91.94 218 GLY A N 1
ATOM 1821 C CA . GLY A 1 218 ? 8.652 1.824 5.236 1.00 91.94 218 GLY A CA 1
ATOM 1822 C C . GLY A 1 218 ? 7.305 2.404 4.826 1.00 91.94 218 GLY A C 1
ATOM 1823 O O . GLY A 1 218 ? 6.882 3.405 5.390 1.00 91.94 218 GLY A O 1
ATOM 1824 N N . ILE A 1 219 ? 6.622 1.775 3.869 1.00 91.44 219 ILE A N 1
ATOM 1825 C CA . ILE A 1 219 ? 5.344 2.296 3.351 1.00 91.44 219 ILE A CA 1
ATOM 1826 C C . ILE A 1 219 ? 4.129 1.797 4.148 1.00 91.44 219 ILE A C 1
ATOM 1828 O O . ILE A 1 219 ? 3.026 2.307 3.998 1.00 91.44 219 ILE A O 1
ATOM 1832 N N . GLY A 1 220 ? 4.327 0.810 5.026 1.00 87.31 220 GLY A N 1
ATOM 1833 C CA . GLY A 1 220 ? 3.287 0.269 5.900 1.00 87.31 220 GLY A CA 1
ATOM 1834 C C . GLY A 1 220 ? 2.297 -0.664 5.191 1.00 87.31 220 GLY A C 1
ATOM 1835 O O . GLY A 1 220 ? 1.996 -0.539 4.005 1.00 87.31 220 GLY A O 1
ATOM 1836 N N . ALA A 1 221 ? 1.764 -1.632 5.942 1.00 84.25 221 ALA A N 1
ATOM 1837 C CA . ALA A 1 221 ? 0.878 -2.660 5.394 1.00 84.25 221 ALA A CA 1
ATOM 1838 C C . ALA A 1 221 ? -0.408 -2.078 4.782 1.00 84.25 221 ALA A C 1
ATOM 1840 O O . ALA A 1 221 ? -0.807 -2.495 3.704 1.00 84.25 221 ALA A O 1
ATOM 1841 N N . LYS A 1 222 ? -1.048 -1.100 5.442 1.00 84.75 222 LYS A N 1
ATOM 1842 C CA . LYS A 1 222 ? -2.324 -0.518 4.983 1.00 84.75 222 LYS A CA 1
ATOM 1843 C C . LYS A 1 222 ? -2.195 0.111 3.593 1.00 84.75 222 LYS A C 1
ATOM 1845 O O . LYS A 1 222 ? -3.016 -0.170 2.727 1.00 84.75 222 LYS A O 1
ATOM 1850 N N . PHE A 1 223 ? -1.162 0.925 3.387 1.00 91.31 223 PHE A N 1
ATOM 1851 C CA . PHE A 1 223 ? -0.915 1.552 2.095 1.00 91.31 223 PHE A CA 1
ATOM 1852 C C . PHE A 1 223 ? -0.469 0.524 1.055 1.00 91.31 223 PHE A C 1
ATOM 1854 O O . PHE A 1 223 ? -1.002 0.502 -0.043 1.00 91.31 223 PHE A O 1
ATOM 1861 N N . PHE A 1 224 ? 0.415 -0.417 1.402 1.00 91.69 224 PHE A N 1
ATOM 1862 C CA . PHE A 1 224 ? 0.778 -1.479 0.460 1.00 91.69 224 PHE A CA 1
ATOM 1863 C C . PHE A 1 224 ? -0.441 -2.281 -0.025 1.00 91.69 224 PHE A C 1
ATOM 1865 O O . PHE A 1 224 ? -0.555 -2.582 -1.210 1.00 91.69 224 PHE A O 1
ATOM 1872 N N . MET A 1 225 ? -1.397 -2.566 0.861 1.00 86.81 225 MET A N 1
ATOM 1873 C CA . MET A 1 225 ? -2.649 -3.219 0.481 1.00 86.81 225 MET A CA 1
ATOM 1874 C C . MET A 1 225 ? -3.495 -2.377 -0.475 1.00 86.81 225 MET A C 1
ATOM 1876 O O . MET A 1 225 ? -4.064 -2.937 -1.408 1.00 86.81 225 MET A O 1
ATOM 1880 N N . SER A 1 226 ? -3.558 -1.054 -0.295 1.00 90.81 226 SER A N 1
ATOM 1881 C CA . SER A 1 226 ? -4.264 -0.200 -1.254 1.00 90.81 226 SER A CA 1
ATOM 1882 C C . SER A 1 226 ? -3.572 -0.203 -2.621 1.00 90.81 226 SER A C 1
ATOM 1884 O O . SER A 1 226 ? -4.263 -0.218 -3.636 1.00 90.81 226 SER A O 1
ATOM 1886 N N . LEU A 1 227 ? -2.236 -0.302 -2.677 1.00 94.81 227 LEU A N 1
ATOM 1887 C CA . LEU A 1 227 ? -1.514 -0.519 -3.939 1.00 94.81 227 LEU A CA 1
ATOM 1888 C C . LEU A 1 227 ? -1.942 -1.833 -4.615 1.00 94.81 227 LEU A C 1
ATOM 1890 O O . LEU A 1 227 ? -2.228 -1.849 -5.813 1.00 94.81 227 LEU A O 1
ATOM 1894 N N . LEU A 1 228 ? -2.017 -2.930 -3.851 1.00 91.56 228 LEU A N 1
ATOM 1895 C CA . LEU A 1 228 ? -2.416 -4.247 -4.363 1.00 91.56 228 LEU A CA 1
ATOM 1896 C C . LEU A 1 228 ? -3.870 -4.304 -4.851 1.00 91.56 228 LEU A C 1
ATOM 1898 O O . LEU A 1 228 ? -4.132 -5.011 -5.830 1.00 91.56 228 LEU A O 1
ATOM 1902 N N . ASP A 1 229 ? -4.780 -3.602 -4.167 1.00 89.19 229 ASP A N 1
ATOM 1903 C CA . ASP A 1 229 ? -6.184 -3.426 -4.565 1.00 89.19 229 ASP A CA 1
ATOM 1904 C C . ASP A 1 229 ? -6.277 -2.557 -5.839 1.00 89.19 229 ASP A C 1
ATOM 1906 O O . ASP A 1 229 ? -7.106 -2.817 -6.708 1.00 89.19 229 ASP A O 1
ATOM 1910 N N . ASN A 1 230 ? -5.403 -1.552 -5.985 1.00 94.69 230 ASN A N 1
ATOM 1911 C CA . ASN A 1 230 ? -5.403 -0.634 -7.126 1.00 94.69 230 ASN A CA 1
ATOM 1912 C C . ASN A 1 230 ? -4.960 -1.295 -8.444 1.00 94.69 230 ASN A C 1
ATOM 1914 O O . ASN A 1 230 ? -5.495 -0.949 -9.500 1.00 94.69 230 ASN A O 1
ATOM 1918 N N . PHE A 1 231 ? -4.003 -2.232 -8.400 1.00 95.06 231 PHE A N 1
ATOM 1919 C CA . PHE A 1 231 ? -3.502 -2.934 -9.587 1.00 95.06 231 PHE A CA 1
ATOM 1920 C C . PHE A 1 231 ? -3.203 -4.419 -9.309 1.00 95.06 231 PHE A C 1
ATOM 1922 O O . PHE A 1 231 ? -2.340 -4.776 -8.501 1.00 95.06 231 PHE A O 1
ATOM 1929 N N . SER A 1 232 ? -3.911 -5.314 -10.007 1.00 90.31 232 SER A N 1
ATOM 1930 C CA . SER A 1 232 ? -3.910 -6.761 -9.739 1.00 90.31 232 SER A CA 1
ATOM 1931 C C . SER A 1 232 ? -2.785 -7.539 -10.434 1.00 90.31 232 SER A C 1
ATOM 1933 O O . SER A 1 232 ? -2.337 -8.560 -9.912 1.00 90.31 232 SER A O 1
ATOM 1935 N N . SER A 1 233 ? -2.284 -7.054 -11.577 1.00 90.88 233 SER A N 1
ATOM 1936 C CA . SER A 1 233 ? -1.319 -7.774 -12.430 1.00 90.88 233 SER A CA 1
ATOM 1937 C C . SER A 1 233 ? 0.153 -7.603 -12.003 1.00 90.88 233 SER A C 1
ATOM 1939 O O . SER A 1 233 ? 1.068 -7.839 -12.794 1.00 90.88 233 SER A O 1
ATOM 1941 N N . SER A 1 234 ? 0.402 -7.238 -10.745 1.00 93.06 234 SER A N 1
ATOM 1942 C CA . SER A 1 234 ? 1.748 -7.039 -10.189 1.00 93.06 234 SER A CA 1
ATOM 1943 C C . SER A 1 234 ? 2.482 -8.372 -9.906 1.00 93.06 234 SER A C 1
ATOM 1945 O O . SER A 1 234 ? 1.946 -9.459 -10.146 1.00 93.06 234 SER A O 1
ATOM 1947 N N . LEU A 1 235 ? 3.728 -8.325 -9.424 1.00 92.31 235 LEU A N 1
ATOM 1948 C CA . LEU A 1 235 ? 4.612 -9.480 -9.242 1.00 92.31 235 LEU A CA 1
ATOM 1949 C C . LEU A 1 235 ? 4.074 -10.486 -8.197 1.00 92.31 235 LEU A C 1
ATOM 1951 O O . LEU A 1 235 ? 4.099 -10.198 -6.994 1.00 92.31 235 LEU A O 1
ATOM 1955 N N . PRO A 1 236 ? 3.680 -11.718 -8.591 1.00 88.69 236 PRO A N 1
ATOM 1956 C CA . PRO A 1 236 ? 2.960 -12.637 -7.703 1.00 88.69 236 PRO A CA 1
ATOM 1957 C C . PRO A 1 236 ? 3.679 -12.958 -6.390 1.00 88.69 236 PRO A C 1
ATOM 1959 O O . PRO A 1 236 ? 3.053 -12.948 -5.330 1.00 88.69 236 PRO A O 1
ATOM 1962 N N . ARG A 1 237 ? 5.004 -13.171 -6.417 1.00 86.19 237 ARG A N 1
ATOM 1963 C CA . ARG A 1 237 ? 5.766 -13.507 -5.200 1.00 86.19 237 ARG A CA 1
ATOM 1964 C C . ARG A 1 237 ? 5.725 -12.407 -4.135 1.00 86.19 237 ARG A C 1
ATOM 1966 O O . ARG A 1 237 ? 5.770 -12.717 -2.950 1.00 86.19 237 ARG A O 1
ATOM 1973 N N . LYS A 1 238 ? 5.644 -11.133 -4.541 1.00 88.00 238 LYS A N 1
ATOM 1974 C CA . LYS A 1 238 ? 5.560 -9.990 -3.619 1.00 88.00 238 LYS A CA 1
ATOM 1975 C C . LYS A 1 238 ? 4.122 -9.773 -3.128 1.00 88.00 238 LYS A C 1
ATOM 1977 O O . LYS A 1 238 ? 3.940 -9.268 -2.029 1.00 88.00 238 LYS A O 1
ATOM 1982 N N . ARG A 1 239 ? 3.110 -10.244 -3.867 1.00 85.81 239 ARG A N 1
ATOM 1983 C CA . ARG A 1 239 ? 1.696 -10.253 -3.436 1.00 85.81 239 ARG A CA 1
ATOM 1984 C C . ARG A 1 239 ? 1.378 -11.373 -2.444 1.00 85.81 239 ARG A C 1
ATOM 1986 O O . ARG A 1 239 ? 0.617 -11.172 -1.499 1.00 85.81 239 ARG A O 1
ATOM 1993 N N . ALA A 1 240 ? 1.948 -12.560 -2.667 1.00 76.94 240 ALA A N 1
ATOM 1994 C CA . ALA A 1 240 ? 1.578 -13.799 -1.979 1.00 76.94 240 ALA A CA 1
ATOM 1995 C C . ALA A 1 240 ? 1.661 -13.704 -0.448 1.00 76.94 240 ALA A C 1
ATOM 1997 O O . ALA A 1 240 ? 0.822 -14.276 0.245 1.00 76.94 240 ALA A O 1
ATOM 1998 N N . PHE A 1 241 ? 2.632 -12.952 0.081 1.00 70.56 241 PHE A N 1
ATOM 1999 C CA . PHE A 1 241 ? 2.775 -12.744 1.522 1.00 70.56 241 PHE A CA 1
ATOM 2000 C C . PHE A 1 241 ? 1.513 -12.129 2.136 1.00 70.56 241 PHE A C 1
ATOM 2002 O O . PHE A 1 241 ? 1.006 -12.640 3.128 1.00 70.56 241 PHE A O 1
ATOM 2009 N N . TYR A 1 242 ? 0.962 -11.089 1.514 1.00 70.00 242 TYR A N 1
ATOM 2010 C CA . TYR A 1 242 ? -0.202 -10.376 2.032 1.00 70.00 242 TYR A CA 1
ATOM 2011 C C . TYR A 1 242 ? -1.529 -11.063 1.734 1.00 70.00 242 TYR A C 1
ATOM 2013 O O . TYR A 1 242 ? -2.433 -11.005 2.567 1.00 70.00 242 TYR A O 1
ATOM 2021 N N . LEU A 1 243 ? -1.638 -11.788 0.616 1.00 65.12 243 LEU A N 1
ATOM 2022 C CA . LEU A 1 243 ? -2.823 -12.607 0.329 1.00 65.12 243 LEU A CA 1
ATOM 2023 C C . LEU A 1 243 ? -3.088 -13.641 1.435 1.00 65.12 243 LEU A C 1
ATOM 2025 O O . LEU A 1 243 ? -4.244 -13.874 1.785 1.00 65.12 243 LEU A O 1
ATOM 2029 N N . ARG A 1 244 ? -2.029 -14.176 2.066 1.00 63.59 244 ARG A N 1
ATOM 2030 C CA . ARG A 1 244 ? -2.147 -15.069 3.235 1.00 63.59 244 ARG A CA 1
ATOM 2031 C C . ARG A 1 244 ? -2.820 -14.410 4.443 1.00 63.59 244 ARG A C 1
ATOM 2033 O O . ARG A 1 244 ? -3.374 -15.123 5.273 1.00 63.59 244 ARG A O 1
ATOM 2040 N N . PHE A 1 245 ? -2.776 -13.082 4.568 1.00 61.91 245 PHE A N 1
ATOM 2041 C CA . PHE A 1 245 ? -3.402 -12.335 5.667 1.00 61.91 245 PHE A CA 1
ATOM 2042 C C . PHE A 1 245 ? -4.739 -11.695 5.269 1.00 61.91 245 PHE A C 1
ATOM 2044 O O . PHE A 1 245 ? -5.630 -11.579 6.107 1.00 61.91 245 PHE A O 1
ATOM 2051 N N . TYR A 1 246 ? -4.893 -11.298 4.004 1.00 60.69 246 TYR A N 1
ATOM 2052 C CA . TYR A 1 246 ? -6.028 -10.508 3.521 1.00 60.69 246 TYR A CA 1
ATOM 2053 C C . TYR A 1 246 ? -7.297 -11.330 3.273 1.00 60.69 246 TYR A C 1
ATOM 2055 O O . TYR A 1 246 ? -8.400 -10.842 3.516 1.00 60.69 246 TYR A O 1
ATOM 2063 N N . ASN A 1 247 ? -7.151 -12.601 2.890 1.00 64.38 247 ASN A N 1
ATOM 2064 C CA . ASN A 1 247 ? -8.287 -13.480 2.588 1.00 64.38 247 ASN A CA 1
ATOM 2065 C C . ASN A 1 247 ? -8.793 -14.269 3.803 1.00 64.38 247 ASN A C 1
ATOM 2067 O O . ASN A 1 247 ? -9.533 -15.234 3.652 1.00 64.38 247 ASN A O 1
ATOM 2071 N N . LYS A 1 248 ? -8.403 -13.875 5.022 1.00 74.00 248 LYS A N 1
ATOM 2072 C CA . LYS A 1 248 ? -8.863 -14.556 6.237 1.00 74.0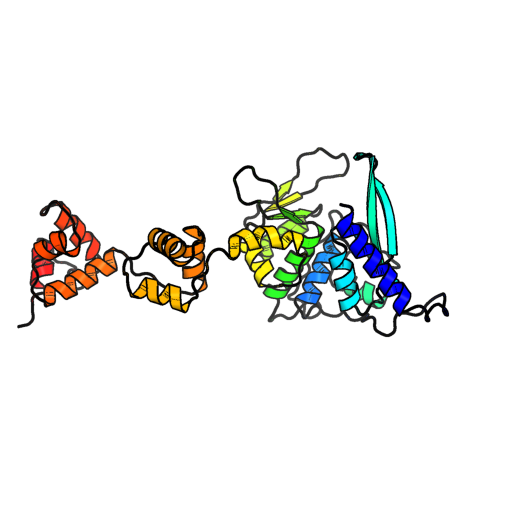0 248 LYS A CA 1
ATOM 2073 C C . LYS A 1 248 ? -10.259 -14.133 6.678 1.00 74.00 248 LYS A C 1
ATOM 2075 O O . LYS A 1 248 ? -10.891 -14.873 7.414 1.00 74.00 248 LYS A O 1
ATOM 2080 N N . PHE A 1 249 ? -10.748 -12.965 6.256 1.00 86.50 249 PHE A N 1
ATOM 2081 C CA . PHE A 1 249 ? -12.092 -12.507 6.605 1.00 86.50 249 PHE A CA 1
ATOM 2082 C C . PHE A 1 249 ? -13.079 -12.844 5.490 1.00 86.50 249 PHE A C 1
ATOM 2084 O O . PHE A 1 249 ? -13.052 -12.224 4.428 1.00 86.50 249 PHE A O 1
ATOM 2091 N N . LEU A 1 250 ? -13.933 -13.830 5.755 1.00 89.94 250 LEU A N 1
ATOM 2092 C CA . LEU A 1 250 ? -14.790 -14.473 4.754 1.00 89.94 250 LEU A CA 1
ATOM 2093 C C . LEU A 1 250 ? -16.250 -14.007 4.791 1.00 89.94 250 LEU A C 1
ATOM 2095 O O . LEU A 1 250 ? -17.037 -14.404 3.937 1.00 89.94 250 LEU A O 1
ATOM 2099 N N . PHE A 1 251 ? -16.643 -13.169 5.755 1.00 93.44 251 PHE A N 1
ATOM 2100 C CA . PHE A 1 251 ? -17.982 -12.581 5.711 1.00 93.44 251 PHE A CA 1
ATOM 2101 C C . PHE A 1 251 ? -18.091 -11.594 4.553 1.00 93.44 251 PHE A C 1
ATOM 2103 O O . PHE A 1 251 ? -17.197 -10.779 4.333 1.00 93.44 251 PHE A O 1
ATOM 2110 N N . THR A 1 252 ? -19.218 -11.641 3.847 1.00 92.88 252 THR A N 1
ATOM 2111 C CA . THR A 1 252 ? -19.611 -10.598 2.898 1.00 92.88 252 THR A CA 1
ATOM 2112 C C . THR A 1 252 ? -20.034 -9.332 3.648 1.00 92.88 252 THR A C 1
ATOM 2114 O O . THR A 1 252 ? -20.335 -9.385 4.845 1.00 92.88 252 THR A O 1
ATOM 2117 N N . LYS A 1 253 ? -20.111 -8.192 2.942 1.00 94.25 253 LYS A N 1
ATOM 2118 C CA . LYS A 1 253 ? -20.652 -6.940 3.501 1.00 94.25 253 LYS A CA 1
ATOM 2119 C C . LYS A 1 253 ? -22.031 -7.168 4.127 1.00 94.25 253 LYS A C 1
ATOM 2121 O O . LYS A 1 253 ? -22.237 -6.828 5.286 1.00 94.25 253 LYS A O 1
ATOM 2126 N N . VAL A 1 254 ? -22.922 -7.829 3.385 1.00 95.38 254 VAL A N 1
ATOM 2127 C CA . VAL A 1 254 ? -24.290 -8.153 3.818 1.00 95.38 254 VAL A CA 1
ATOM 2128 C C . VAL A 1 254 ? -24.284 -9.013 5.081 1.00 95.38 254 VAL A C 1
ATOM 2130 O O .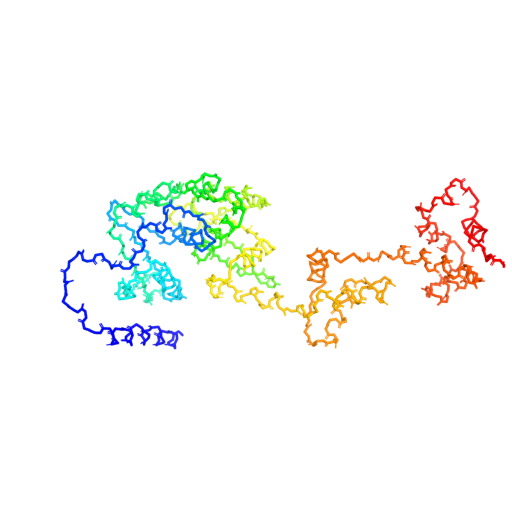 VAL A 1 254 ? -24.970 -8.696 6.048 1.00 95.38 254 VAL A O 1
ATOM 2133 N N . LYS A 1 255 ? -23.469 -10.075 5.117 1.00 95.50 255 LYS A N 1
ATOM 2134 C CA . LYS A 1 255 ? -23.409 -10.964 6.283 1.00 95.50 255 LYS A CA 1
ATOM 2135 C C . LYS A 1 255 ? -22.890 -10.242 7.525 1.00 95.50 255 LYS A C 1
ATOM 2137 O O . LYS A 1 255 ? -23.449 -10.422 8.604 1.00 95.50 255 LYS A O 1
ATOM 2142 N N . LEU A 1 256 ? -21.837 -9.433 7.384 1.00 95.75 256 LEU A N 1
ATOM 2143 C CA . LEU A 1 256 ? -21.298 -8.653 8.497 1.00 95.75 256 LEU A CA 1
ATOM 2144 C C . LEU A 1 256 ? -22.323 -7.634 9.009 1.00 95.75 256 LEU A C 1
ATOM 2146 O O . LEU A 1 256 ? -22.481 -7.494 10.218 1.00 95.75 256 LEU A O 1
ATOM 2150 N N . GLN A 1 257 ? -23.047 -6.976 8.105 1.00 95.88 257 GLN A N 1
ATOM 2151 C CA . GLN A 1 257 ? -24.086 -6.018 8.463 1.00 95.88 257 GLN A CA 1
ATOM 2152 C C . GLN A 1 257 ? -25.221 -6.677 9.259 1.00 95.88 257 GLN A C 1
ATOM 2154 O O . GLN A 1 257 ? -25.524 -6.234 10.363 1.00 95.88 257 GLN A O 1
ATOM 2159 N N . GLN A 1 258 ? -25.732 -7.821 8.794 1.00 95.50 258 GLN A N 1
ATOM 2160 C CA . GLN A 1 258 ? -26.738 -8.599 9.526 1.00 95.50 258 GLN A CA 1
ATOM 2161 C C . GLN A 1 258 ? -26.263 -9.026 10.923 1.00 95.50 258 GLN A C 1
ATOM 2163 O O . GLN A 1 258 ? -27.045 -9.037 11.869 1.00 95.50 258 GLN A O 1
ATOM 2168 N N . ILE A 1 259 ? -24.990 -9.407 11.070 1.00 94.94 259 ILE A N 1
ATOM 2169 C CA . ILE A 1 259 ? -24.418 -9.783 12.371 1.00 94.94 259 ILE A CA 1
ATOM 2170 C C . ILE A 1 259 ? -24.429 -8.591 13.333 1.00 94.94 259 ILE A C 1
ATOM 2172 O O . ILE A 1 259 ? -24.787 -8.763 14.499 1.00 94.94 259 ILE A O 1
ATOM 2176 N N . VAL A 1 260 ? -24.045 -7.407 12.846 1.00 94.44 260 VAL A N 1
ATOM 2177 C CA . VAL A 1 260 ? -24.019 -6.169 13.635 1.00 94.44 260 VAL A CA 1
ATOM 2178 C C . VAL A 1 260 ? -25.428 -5.741 14.043 1.00 94.44 260 VAL A C 1
ATOM 2180 O O . VAL A 1 260 ? -25.635 -5.400 15.204 1.00 94.44 260 VAL A O 1
ATOM 2183 N N . GLU A 1 261 ? -26.392 -5.814 13.128 1.00 91.12 261 GLU A N 1
ATOM 2184 C CA . GLU A 1 261 ? -27.785 -5.415 13.365 1.00 91.12 261 GLU A CA 1
ATOM 2185 C C . GLU A 1 261 ? -28.528 -6.371 14.306 1.00 91.12 261 GLU A C 1
ATOM 2187 O O . GLU A 1 261 ? -29.339 -5.928 15.114 1.00 91.12 261 GLU A O 1
ATOM 2192 N N . LYS A 1 262 ? -28.240 -7.678 14.243 1.00 90.31 262 LYS A N 1
ATOM 2193 C CA . LYS A 1 262 ? -28.915 -8.686 15.080 1.00 90.31 262 LYS A CA 1
ATOM 2194 C C . LYS A 1 262 ? -28.368 -8.793 16.503 1.00 90.31 262 LYS A C 1
ATOM 2196 O O . LYS A 1 262 ? -29.039 -9.374 17.347 1.00 90.31 262 LYS A O 1
ATOM 2201 N N . ASN A 1 263 ? -27.163 -8.288 16.770 1.00 86.12 263 ASN A N 1
ATOM 2202 C CA . ASN A 1 263 ? -26.490 -8.473 18.061 1.00 86.12 263 ASN A CA 1
ATOM 2203 C C . ASN A 1 263 ? -25.955 -7.165 18.679 1.00 86.12 263 ASN A C 1
ATOM 2205 O O . ASN A 1 263 ? -24.811 -7.149 19.133 1.00 86.12 263 ASN A O 1
ATOM 2209 N N . PRO A 1 264 ? -26.686 -6.038 18.710 1.00 84.69 264 PRO A N 1
ATOM 2210 C CA . PRO A 1 264 ? -26.182 -4.855 19.391 1.00 84.69 264 PRO A CA 1
ATOM 2211 C C . PRO A 1 264 ? -26.124 -5.105 20.913 1.00 84.69 264 PRO A C 1
ATOM 2213 O O . PRO A 1 264 ? -27.059 -5.682 21.465 1.00 84.69 264 PRO A O 1
ATOM 2216 N N . PRO A 1 265 ? -25.047 -4.710 21.616 1.00 87.38 265 PRO A N 1
ATOM 2217 C CA . PRO A 1 265 ? -23.801 -4.141 21.118 1.00 87.38 265 PRO A CA 1
ATOM 2218 C C . PRO A 1 265 ? -22.745 -5.242 20.889 1.00 87.38 265 PRO A C 1
ATOM 2220 O O . PRO A 1 265 ? -22.157 -5.740 21.850 1.00 87.38 265 PRO A O 1
ATOM 2223 N N . ILE A 1 266 ? -22.427 -5.569 19.631 1.00 92.12 266 ILE A N 1
ATOM 2224 C CA . ILE A 1 266 ? -21.389 -6.563 19.316 1.00 92.12 266 ILE A CA 1
ATOM 2225 C C . ILE A 1 266 ? -19.996 -5.924 19.211 1.00 92.12 266 ILE A C 1
ATOM 2227 O O . ILE A 1 266 ? -19.739 -4.936 18.504 1.00 92.12 266 ILE A O 1
ATOM 2231 N N . THR A 1 267 ? -19.040 -6.507 19.920 1.00 92.88 267 THR A N 1
ATOM 2232 C CA . THR A 1 267 ? -17.633 -6.119 19.872 1.00 92.88 267 THR A CA 1
ATOM 2233 C C . THR A 1 267 ? -16.931 -6.722 18.657 1.00 92.88 267 THR A C 1
ATOM 2235 O O . THR A 1 267 ? -17.303 -7.767 18.127 1.00 92.88 267 THR A O 1
ATOM 2238 N N . THR A 1 268 ? -15.839 -6.097 18.218 1.00 93.62 268 THR A N 1
ATOM 2239 C CA . THR A 1 268 ? -14.993 -6.655 17.151 1.00 93.62 268 THR A CA 1
ATOM 2240 C C . THR A 1 268 ? -14.346 -7.984 17.545 1.00 93.62 268 THR A C 1
ATOM 2242 O O . THR A 1 268 ? -14.096 -8.814 16.675 1.00 93.62 268 THR A O 1
ATOM 2245 N N . LYS A 1 269 ? -14.126 -8.219 18.847 1.00 95.12 269 LYS A N 1
ATOM 2246 C CA . LYS A 1 269 ? -13.674 -9.509 19.385 1.00 95.12 269 LYS A CA 1
ATOM 2247 C C . LYS A 1 269 ? -14.738 -10.594 19.204 1.00 95.12 269 LYS A C 1
ATOM 2249 O O . LYS A 1 269 ? -14.414 -11.676 18.729 1.00 95.12 269 LYS A O 1
ATOM 2254 N N . GLU A 1 270 ? -15.995 -10.297 19.525 1.00 94.88 270 GLU A N 1
ATOM 2255 C CA . GLU A 1 270 ? -17.109 -11.234 19.326 1.00 94.88 270 GLU A CA 1
ATOM 2256 C C . GLU A 1 270 ? -17.334 -11.535 17.845 1.00 94.88 270 GLU A C 1
ATOM 2258 O O . GLU A 1 270 ? -17.481 -12.699 17.488 1.00 94.88 270 GLU A O 1
ATOM 2263 N N . ILE A 1 271 ? -17.256 -10.530 16.964 1.00 96.00 271 ILE A N 1
ATOM 2264 C CA . ILE A 1 271 ? -17.327 -10.757 15.512 1.00 96.00 271 ILE A CA 1
ATOM 2265 C C . ILE A 1 271 ? -16.177 -11.658 15.038 1.00 96.00 271 ILE A C 1
ATOM 2267 O O . ILE A 1 271 ? -16.407 -12.552 14.228 1.00 96.00 271 ILE A O 1
ATOM 2271 N N . ALA A 1 272 ? -14.946 -11.448 15.519 1.00 94.81 272 ALA A N 1
ATOM 2272 C CA . ALA A 1 272 ? -13.802 -12.282 15.142 1.00 94.81 272 ALA A CA 1
ATOM 2273 C C . ALA A 1 272 ? -13.975 -13.740 15.604 1.00 94.81 272 ALA A C 1
ATOM 2275 O O . ALA A 1 272 ? -13.691 -14.662 14.840 1.00 94.81 272 ALA A O 1
ATOM 2276 N N . ASN A 1 273 ? -14.489 -13.949 16.820 1.00 95.75 273 ASN A N 1
ATOM 2277 C CA . ASN A 1 273 ? -14.807 -15.280 17.337 1.00 95.75 273 ASN A CA 1
ATOM 2278 C C . ASN A 1 273 ? -15.931 -15.941 16.530 1.00 95.75 273 ASN A C 1
ATOM 2280 O O . ASN A 1 273 ? -15.807 -17.096 16.139 1.00 95.75 273 ASN A O 1
ATOM 2284 N N . LEU A 1 274 ? -17.001 -15.200 16.226 1.00 95.62 274 LEU A N 1
ATOM 2285 C CA . LEU A 1 274 ? -18.110 -15.687 15.407 1.00 95.62 274 LEU A CA 1
ATOM 2286 C C . LEU A 1 274 ? -17.642 -16.055 13.993 1.00 95.62 274 LEU A C 1
ATOM 2288 O O . LEU A 1 274 ? -18.054 -17.073 13.447 1.00 95.62 274 LEU A O 1
ATOM 2292 N N . HIS A 1 275 ? -16.755 -15.248 13.408 1.00 95.44 275 HIS A N 1
ATOM 2293 C CA . HIS A 1 275 ? -16.133 -15.530 12.115 1.00 95.44 275 HIS A CA 1
ATOM 2294 C C . HIS A 1 275 ? -15.338 -16.838 12.137 1.00 95.44 275 HIS A C 1
ATOM 2296 O O . HIS A 1 275 ? -15.542 -17.673 11.255 1.00 95.44 275 HIS A O 1
ATOM 2302 N N . PHE A 1 276 ? -14.518 -17.067 13.165 1.00 94.69 276 PHE A N 1
ATOM 2303 C CA . PHE A 1 276 ? -13.803 -18.333 13.325 1.00 94.69 276 PHE A CA 1
ATOM 2304 C C . PHE A 1 276 ? -14.763 -19.515 13.496 1.00 94.69 276 PHE A C 1
ATOM 2306 O O . PHE A 1 276 ? -14.633 -20.503 12.780 1.00 94.69 276 PHE A O 1
ATOM 2313 N N . ASN A 1 277 ? -15.765 -19.386 14.366 1.00 94.88 277 ASN A N 1
ATOM 2314 C CA . ASN A 1 277 ? -16.727 -20.455 14.636 1.00 94.88 277 ASN A CA 1
ATOM 2315 C C . ASN A 1 277 ? -17.532 -20.851 13.389 1.00 94.88 277 ASN A C 1
ATOM 2317 O O . ASN A 1 277 ? -17.818 -22.025 13.198 1.00 94.88 277 ASN A O 1
ATOM 2321 N N . LEU A 1 278 ? -17.887 -19.886 12.533 1.00 93.94 278 LEU A N 1
ATOM 2322 C CA . LEU A 1 278 ? -18.697 -20.144 11.339 1.00 93.94 278 LEU A CA 1
ATOM 2323 C C . LEU A 1 278 ? -17.887 -20.575 10.113 1.00 93.94 278 LEU A C 1
ATOM 2325 O O . LEU A 1 278 ? -18.462 -21.128 9.183 1.00 93.94 278 LEU A O 1
ATOM 2329 N N . THR A 1 279 ? -16.588 -20.273 10.060 1.00 91.06 279 THR A N 1
ATOM 2330 C CA . THR A 1 279 ? -15.792 -20.468 8.833 1.00 91.06 279 THR A CA 1
ATOM 2331 C C . THR A 1 279 ? -14.562 -21.349 9.014 1.00 91.06 279 THR A C 1
ATOM 2333 O O . THR A 1 279 ? -13.917 -21.693 8.029 1.00 91.06 279 THR A O 1
ATOM 2336 N N . GLY A 1 280 ? -14.178 -21.669 10.252 1.00 90.62 280 GLY A N 1
ATOM 2337 C CA . GLY A 1 280 ? -12.930 -22.367 10.576 1.00 90.62 280 GLY A CA 1
ATOM 2338 C C . GLY A 1 280 ? -11.662 -21.528 10.365 1.00 90.62 280 GLY A C 1
ATOM 2339 O O . GLY A 1 280 ? -10.562 -21.968 10.700 1.00 90.62 280 GLY A O 1
ATOM 2340 N N . VAL A 1 281 ? -11.774 -20.300 9.845 1.00 86.69 281 VAL A N 1
ATOM 2341 C CA . VAL A 1 281 ? -10.629 -19.439 9.528 1.00 86.69 281 VAL A CA 1
ATOM 2342 C C . VAL A 1 281 ? -10.463 -18.369 10.597 1.00 86.69 281 VAL A C 1
ATOM 2344 O O . VAL A 1 281 ? -11.349 -17.556 10.835 1.00 86.69 281 VAL A O 1
ATOM 2347 N N . LYS A 1 282 ? -9.298 -18.334 11.254 1.00 88.56 282 LYS A N 1
ATOM 2348 C CA . LYS A 1 282 ? -9.000 -17.301 12.259 1.00 88.56 282 LYS A CA 1
ATOM 2349 C C . LYS A 1 282 ? -8.797 -15.940 11.594 1.00 88.56 282 LYS A C 1
ATOM 2351 O O . LYS A 1 282 ? -7.972 -15.814 10.689 1.00 88.56 282 LYS A O 1
ATOM 2356 N N . THR A 1 283 ? -9.449 -14.907 12.119 1.00 88.88 283 THR A N 1
ATOM 2357 C CA . THR A 1 283 ? -9.232 -13.504 11.734 1.00 88.88 283 THR A CA 1
ATOM 2358 C C . THR A 1 283 ? -8.819 -12.654 12.935 1.00 88.88 283 THR A C 1
ATOM 2360 O O . THR A 1 283 ? -9.014 -13.046 14.084 1.00 88.88 283 THR A O 1
ATOM 2363 N N . SER A 1 284 ? -8.221 -11.487 12.686 1.00 86.50 284 SER A N 1
ATOM 2364 C CA . SER A 1 284 ? -7.816 -10.571 13.756 1.00 86.50 284 SER A CA 1
ATOM 2365 C C . SER A 1 284 ? -8.902 -9.537 14.055 1.00 86.50 284 SER A C 1
ATOM 2367 O O . SER A 1 284 ? -9.639 -9.120 13.162 1.00 86.50 284 SER A O 1
ATOM 2369 N N . ILE A 1 285 ? -8.940 -9.045 15.298 1.00 90.69 285 ILE A N 1
ATOM 2370 C CA . ILE A 1 285 ? -9.817 -7.936 15.713 1.00 90.69 285 ILE A CA 1
ATOM 2371 C C . ILE A 1 285 ? -9.609 -6.714 14.804 1.00 90.69 285 ILE A C 1
ATOM 2373 O O . ILE A 1 285 ? -10.571 -6.068 14.396 1.00 90.69 285 ILE A O 1
ATOM 2377 N N . ARG A 1 286 ? -8.352 -6.432 14.435 1.00 85.00 286 ARG A N 1
ATOM 2378 C CA . ARG A 1 286 ? -7.995 -5.346 13.516 1.00 85.00 286 ARG A CA 1
ATOM 2379 C C . ARG A 1 286 ? -8.622 -5.537 12.137 1.00 85.00 286 ARG A C 1
ATOM 2381 O O . ARG A 1 286 ? -9.205 -4.600 11.611 1.00 85.00 286 ARG A O 1
ATOM 2388 N N . THR A 1 287 ? -8.566 -6.750 11.589 1.00 86.25 287 THR A N 1
ATOM 2389 C CA . THR A 1 287 ? -9.176 -7.076 10.292 1.00 86.25 287 THR A CA 1
ATOM 2390 C C . THR A 1 287 ? -10.684 -6.837 10.309 1.00 86.25 287 THR A C 1
ATOM 2392 O O . THR A 1 287 ? -11.222 -6.299 9.346 1.00 86.25 287 THR A O 1
ATOM 2395 N N . VAL A 1 288 ? -11.365 -7.189 11.404 1.00 91.44 288 VAL A N 1
ATOM 2396 C CA . VAL A 1 288 ? -12.794 -6.889 11.572 1.00 91.44 288 VAL A CA 1
ATOM 2397 C C . VAL A 1 288 ? -13.040 -5.380 11.554 1.00 91.44 288 VAL A C 1
ATOM 2399 O O . VAL A 1 288 ? -13.894 -4.916 10.803 1.00 91.44 288 VAL A O 1
ATOM 2402 N N . THR A 1 289 ? -12.279 -4.610 12.338 1.00 91.12 289 THR A N 1
ATOM 2403 C CA . THR A 1 289 ? -12.374 -3.141 12.362 1.00 91.12 289 THR A CA 1
ATOM 2404 C C . THR A 1 289 ? -12.166 -2.539 10.973 1.00 91.12 289 THR A C 1
ATOM 2406 O O . THR A 1 289 ? -12.960 -1.709 10.537 1.00 91.12 289 THR A O 1
ATOM 2409 N N . ASP A 1 290 ? -11.144 -2.994 10.248 1.00 86.25 290 ASP A N 1
ATOM 2410 C CA . ASP A 1 290 ? -10.838 -2.509 8.902 1.00 86.25 290 ASP A CA 1
ATOM 2411 C C . ASP A 1 290 ? -11.990 -2.788 7.924 1.00 86.25 290 ASP A C 1
ATOM 2413 O O . ASP A 1 290 ? -12.308 -1.937 7.096 1.00 86.25 290 ASP A O 1
ATOM 2417 N N . LYS A 1 291 ? -12.651 -3.951 8.025 1.00 90.00 291 LYS A N 1
ATOM 2418 C CA . LYS A 1 291 ? -13.807 -4.299 7.181 1.00 90.00 291 LYS A CA 1
ATOM 2419 C C . LYS A 1 291 ? -15.052 -3.486 7.523 1.00 90.00 291 LYS A C 1
ATOM 2421 O O . LYS A 1 291 ? -15.722 -3.032 6.602 1.00 90.00 291 LYS A O 1
ATOM 2426 N N . LEU A 1 292 ? -15.327 -3.255 8.808 1.00 92.81 292 LEU A N 1
ATOM 2427 C CA . LEU A 1 292 ? -16.418 -2.373 9.241 1.00 92.81 292 LEU A CA 1
ATOM 2428 C C . LEU A 1 292 ? -16.232 -0.959 8.681 1.00 92.81 292 LEU A C 1
ATOM 2430 O O . LEU A 1 292 ? -17.151 -0.426 8.069 1.00 92.81 292 LEU A O 1
ATOM 2434 N N . ASN A 1 293 ? -15.023 -0.402 8.803 1.00 90.31 293 ASN A N 1
ATOM 2435 C CA . ASN A 1 293 ? -14.698 0.927 8.284 1.00 90.31 293 ASN A CA 1
ATOM 2436 C C . ASN A 1 293 ? -14.754 0.973 6.749 1.00 90.31 293 ASN A C 1
ATOM 2438 O O . ASN A 1 293 ? -15.356 1.879 6.185 1.00 90.31 293 ASN A O 1
ATOM 2442 N N . LYS A 1 294 ? -14.162 -0.016 6.058 1.00 86.88 294 LYS A N 1
ATOM 2443 C CA . LYS A 1 294 ? -14.152 -0.092 4.583 1.00 86.88 294 LYS A CA 1
ATOM 2444 C C . LYS A 1 294 ? -15.562 -0.179 3.994 1.00 86.88 294 LYS A C 1
ATOM 2446 O O . LYS A 1 294 ? -15.767 0.241 2.860 1.00 86.88 294 LYS A O 1
ATOM 2451 N N . TRP A 1 295 ? -16.511 -0.760 4.722 1.00 92.25 295 TRP A N 1
ATOM 2452 C CA . TRP A 1 295 ? -17.887 -0.946 4.260 1.00 92.25 295 TRP A CA 1
ATOM 2453 C C . TRP A 1 295 ? -18.896 0.030 4.866 1.00 92.25 295 TRP A C 1
ATOM 2455 O O . TRP A 1 295 ? -20.084 -0.122 4.579 1.00 92.25 295 TRP A O 1
ATOM 2465 N N . ASP A 1 296 ? -18.426 0.997 5.658 1.00 95.00 296 ASP A N 1
ATOM 2466 C CA . ASP A 1 296 ? -19.239 1.967 6.402 1.00 95.00 296 ASP A CA 1
ATOM 2467 C C . ASP A 1 296 ? -20.344 1.310 7.257 1.00 95.00 296 ASP A C 1
ATOM 2469 O O . ASP A 1 296 ? -21.484 1.762 7.332 1.00 95.00 296 ASP A O 1
ATOM 2473 N N . ILE A 1 297 ? -20.016 0.187 7.904 1.00 94.94 297 ILE A N 1
ATOM 2474 C CA . ILE A 1 297 ? -20.940 -0.511 8.806 1.00 94.94 297 ILE A CA 1
ATOM 2475 C C . ILE A 1 297 ? -20.761 0.058 10.212 1.00 94.94 297 ILE A C 1
ATOM 2477 O O . ILE A 1 297 ? -19.810 -0.274 10.930 1.00 94.94 297 ILE A O 1
ATOM 2481 N N . LYS A 1 298 ? -21.704 0.908 10.621 1.00 91.81 298 LYS A N 1
ATOM 2482 C CA . LYS A 1 298 ? -21.721 1.506 11.959 1.00 91.81 298 LYS A CA 1
ATOM 2483 C C . LYS A 1 298 ? -22.201 0.494 12.991 1.00 91.81 298 LYS A C 1
ATOM 2485 O O . LYS A 1 298 ? -23.212 -0.176 12.812 1.00 91.81 298 LYS A O 1
ATOM 2490 N N . ARG A 1 299 ? -21.468 0.403 14.100 1.00 91.94 299 ARG A N 1
ATOM 2491 C CA . ARG A 1 299 ? -21.863 -0.397 15.263 1.00 91.94 299 ARG A CA 1
ATOM 2492 C C . ARG A 1 299 ? -22.492 0.502 16.309 1.00 91.94 299 ARG A C 1
ATOM 2494 O O . ARG A 1 299 ? -21.974 1.583 16.584 1.00 91.94 299 ARG A O 1
ATOM 2501 N N . GLU A 1 300 ? -23.555 0.015 16.927 1.00 89.00 300 GLU A N 1
ATOM 2502 C CA . GLU A 1 300 ? -24.128 0.659 18.099 1.00 89.00 300 GLU A CA 1
ATOM 2503 C C . GLU A 1 300 ? -23.167 0.538 19.290 1.00 89.00 300 GLU A C 1
ATOM 2505 O O . GLU A 1 300 ? -22.626 -0.535 19.578 1.00 89.00 300 GLU A O 1
ATOM 2510 N N . SER A 1 301 ? -22.914 1.653 19.975 1.00 88.19 301 SER A N 1
ATOM 2511 C CA . SER A 1 301 ? -22.114 1.641 21.203 1.00 88.19 301 SER A CA 1
ATOM 2512 C C . SER A 1 301 ? -22.875 0.963 22.348 1.00 88.19 301 SER A C 1
ATOM 2514 O O . SER A 1 301 ? -24.105 0.967 22.375 1.00 88.19 301 SER A O 1
ATOM 2516 N N . LYS A 1 302 ? -22.154 0.432 23.347 1.00 89.06 302 LYS A N 1
ATOM 2517 C CA . LYS A 1 302 ? -22.790 -0.186 24.527 1.00 89.06 302 LYS A CA 1
ATOM 2518 C C . LYS A 1 302 ? -23.771 0.756 25.224 1.00 89.06 302 LYS A C 1
ATOM 2520 O O . LYS A 1 302 ? -24.858 0.327 25.585 1.00 89.06 302 LYS A O 1
ATOM 2525 N N . ASP A 1 303 ? -23.406 2.025 25.385 1.00 91.06 303 ASP A N 1
ATOM 2526 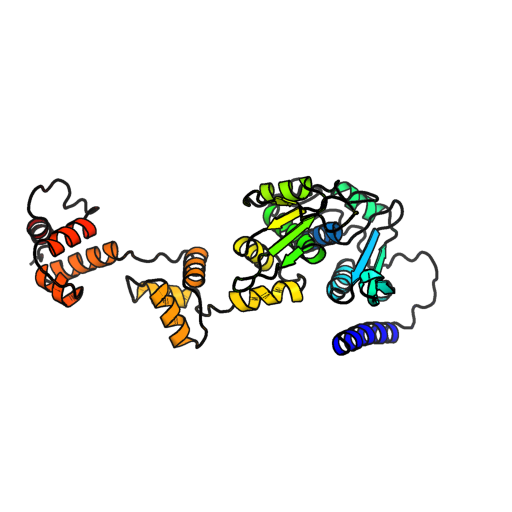C CA . ASP A 1 303 ? -24.271 3.002 26.049 1.00 91.06 303 ASP A CA 1
ATOM 2527 C C . ASP A 1 303 ? -25.508 3.341 25.198 1.00 91.06 303 ASP A C 1
ATOM 2529 O O . ASP A 1 303 ? -26.598 3.430 25.750 1.00 91.06 303 ASP A O 1
ATOM 2533 N N . GLN A 1 304 ? -25.389 3.437 23.865 1.00 91.00 304 GLN A N 1
ATOM 2534 C CA . GLN A 1 304 ? -26.556 3.608 22.981 1.00 91.00 304 GLN A CA 1
ATOM 2535 C C . GLN A 1 304 ? -27.515 2.417 23.062 1.00 91.00 304 GLN A C 1
ATOM 2537 O O . GLN A 1 304 ? -28.722 2.620 23.183 1.00 91.00 304 GLN A O 1
ATOM 2542 N N . TYR A 1 305 ? -26.981 1.192 23.051 1.00 92.06 305 TYR A N 1
ATOM 2543 C CA . TYR A 1 305 ? -27.778 -0.019 23.231 1.00 92.06 305 TYR A CA 1
ATOM 2544 C C . TYR A 1 305 ? -28.499 -0.013 24.582 1.00 92.06 305 TYR A C 1
ATOM 2546 O O . TYR A 1 305 ? -29.717 -0.174 24.640 1.00 92.06 305 TYR A O 1
ATOM 2554 N N . PHE A 1 306 ? -27.765 0.220 25.677 1.00 94.50 306 PHE A N 1
ATOM 2555 C CA . PHE A 1 306 ? -28.352 0.251 27.015 1.00 94.50 306 PHE A CA 1
ATOM 2556 C C . PHE A 1 306 ? -29.408 1.340 27.146 1.00 94.50 306 PHE A C 1
ATOM 2558 O O . PHE A 1 306 ? -30.437 1.096 27.770 1.00 94.50 306 PHE A O 1
ATOM 2565 N N . TRP A 1 307 ? -29.196 2.508 26.540 1.00 94.81 307 TRP A N 1
ATOM 2566 C CA . TRP A 1 307 ? -30.184 3.579 26.513 1.00 94.81 307 TRP A CA 1
ATOM 2567 C C . TRP A 1 307 ? -31.459 3.121 25.800 1.00 94.81 307 TRP A C 1
ATOM 2569 O O . TRP A 1 307 ? -32.516 3.079 26.432 1.00 94.81 307 TRP A O 1
ATOM 2579 N N . LYS A 1 308 ? -31.357 2.665 24.540 1.00 92.88 308 LYS A N 1
ATOM 2580 C CA . LYS A 1 308 ? -32.515 2.203 23.751 1.00 92.88 308 LYS A CA 1
ATOM 2581 C C . LYS A 1 308 ? -33.270 1.087 24.460 1.00 92.88 308 LYS A C 1
ATOM 2583 O O . LYS A 1 308 ? -34.488 1.158 24.592 1.00 92.88 308 LYS A O 1
ATOM 2588 N N . LYS A 1 309 ? -32.546 0.081 24.958 1.00 94.06 309 LYS A N 1
ATOM 2589 C CA . LYS A 1 309 ? -33.140 -1.073 25.636 1.00 94.06 309 LYS A CA 1
ATOM 2590 C C . LYS A 1 309 ? -33.786 -0.688 26.963 1.00 94.06 309 LYS A C 1
ATOM 2592 O O . LYS A 1 309 ? -34.853 -1.199 27.293 1.00 94.06 309 LYS A O 1
ATOM 2597 N N . THR A 1 310 ? -33.184 0.244 27.706 1.00 94.94 310 THR A N 1
ATOM 2598 C CA . THR A 1 310 ? -33.793 0.778 28.930 1.00 94.94 310 THR A CA 1
ATOM 2599 C C . THR A 1 310 ? -35.094 1.493 28.602 1.00 94.94 310 THR A C 1
ATOM 2601 O O . THR A 1 310 ? -36.097 1.192 29.236 1.00 94.94 310 THR A O 1
ATOM 2604 N N . VAL A 1 311 ? -35.107 2.385 27.606 1.00 94.44 311 VAL A N 1
ATOM 2605 C CA . VAL A 1 311 ? -36.322 3.097 27.177 1.00 94.44 311 VAL A CA 1
ATOM 2606 C C . VAL A 1 311 ? -37.406 2.107 26.738 1.00 94.44 311 VAL A C 1
ATOM 2608 O O . VAL A 1 311 ? -38.517 2.165 27.255 1.00 94.44 311 VAL A O 1
ATOM 2611 N N . GLU A 1 312 ? -37.073 1.141 25.877 1.00 94.31 312 GLU A N 1
ATOM 2612 C CA . GLU A 1 312 ? -37.995 0.101 25.393 1.00 94.31 312 GLU A CA 1
ATOM 2613 C C . GLU A 1 312 ? -38.612 -0.730 26.533 1.00 94.31 312 GLU A C 1
ATOM 2615 O O . GLU A 1 312 ? -39.814 -0.990 26.559 1.00 94.31 312 GLU A O 1
ATOM 2620 N N . LEU A 1 313 ? -37.804 -1.182 27.494 1.00 95.12 313 LEU A N 1
ATOM 2621 C CA . LEU A 1 313 ? -38.301 -1.998 28.604 1.00 95.12 313 LEU A CA 1
ATOM 2622 C C . LEU A 1 313 ? -39.048 -1.155 29.643 1.00 95.12 313 LEU A C 1
ATOM 2624 O O . LEU A 1 313 ? -40.006 -1.634 30.255 1.00 95.12 313 LEU A O 1
ATOM 2628 N N . ARG A 1 314 ? -38.649 0.109 29.825 1.00 94.25 314 ARG A N 1
ATOM 2629 C CA . ARG A 1 314 ? -39.346 1.067 30.690 1.00 94.25 314 ARG A CA 1
ATOM 2630 C C . ARG A 1 314 ? -40.753 1.365 30.181 1.00 94.25 314 ARG A C 1
ATOM 2632 O O . ARG A 1 314 ? -41.684 1.311 30.986 1.00 94.25 314 ARG A O 1
ATOM 2639 N N . THR A 1 315 ? -40.933 1.573 28.876 1.00 92.31 315 THR A N 1
ATOM 2640 C CA . THR A 1 315 ? -42.266 1.760 28.275 1.00 92.31 315 THR A CA 1
ATOM 2641 C C . THR A 1 315 ? -43.119 0.493 28.369 1.00 92.31 315 THR A C 1
ATOM 2643 O O . THR A 1 315 ? -44.324 0.585 28.583 1.00 92.31 315 THR A O 1
ATOM 2646 N N . LYS A 1 316 ? -42.495 -0.694 28.360 1.00 93.50 316 LYS A N 1
ATOM 2647 C CA . LYS A 1 316 ? -43.138 -1.989 28.672 1.00 93.50 316 LYS A CA 1
ATOM 2648 C C . LYS A 1 316 ? -43.391 -2.229 30.171 1.00 93.50 316 LYS A C 1
ATOM 2650 O O . LYS A 1 316 ? -43.882 -3.290 30.549 1.00 93.50 316 LYS A O 1
ATOM 2655 N N . GLY A 1 317 ? -43.061 -1.273 31.041 1.00 93.38 317 GLY A N 1
ATOM 2656 C CA . GLY A 1 317 ? -43.370 -1.314 32.474 1.00 93.38 317 GLY A CA 1
ATOM 2657 C C . GLY A 1 317 ? -42.314 -1.968 33.372 1.00 93.38 317 GLY A C 1
ATOM 2658 O O . GLY A 1 317 ? -42.545 -2.099 34.571 1.00 93.38 317 GLY A O 1
ATOM 2659 N N . TRP A 1 318 ? -41.143 -2.353 32.860 1.00 95.69 318 TRP A N 1
ATOM 2660 C CA . TRP A 1 318 ? -40.082 -2.931 33.697 1.00 95.69 318 TRP A CA 1
ATOM 2661 C C . TRP A 1 318 ? -39.458 -1.881 34.616 1.00 95.69 318 TRP A C 1
ATOM 2663 O O . TRP A 1 318 ? -39.180 -0.781 34.162 1.00 95.69 318 TRP A O 1
ATOM 2673 N N . SER A 1 319 ? -39.164 -2.199 35.880 1.00 95.00 319 SER A N 1
ATOM 2674 C CA . SER A 1 319 ? -38.407 -1.287 36.757 1.00 95.00 319 SER A CA 1
ATOM 2675 C C . SER A 1 319 ? -36.937 -1.180 36.333 1.00 95.00 319 SER A C 1
ATOM 2677 O O . SER A 1 319 ? -36.385 -2.121 35.755 1.00 95.00 319 SER A O 1
ATOM 2679 N N . LEU A 1 320 ? -36.264 -0.068 36.659 1.00 95.81 320 LEU A N 1
ATOM 2680 C CA . LEU A 1 320 ? -34.835 0.081 36.346 1.00 95.81 320 LEU A CA 1
ATOM 2681 C C . LEU A 1 320 ? -33.978 -0.993 37.015 1.00 95.81 320 LEU A C 1
ATOM 2683 O O . LEU A 1 320 ? -33.032 -1.481 36.402 1.00 95.81 320 LEU A O 1
ATOM 2687 N N . ARG A 1 321 ? -34.342 -1.405 38.236 1.00 96.38 321 ARG A N 1
ATOM 2688 C CA . ARG A 1 321 ? -33.669 -2.503 38.935 1.00 96.38 321 ARG A CA 1
ATOM 2689 C C . ARG A 1 321 ? -33.778 -3.811 38.167 1.00 96.38 321 ARG A C 1
ATOM 2691 O O . ARG A 1 321 ? -32.768 -4.469 37.941 1.00 96.38 321 ARG A O 1
ATOM 2698 N N . ARG A 1 322 ? -34.981 -4.150 37.692 1.00 95.50 322 ARG A N 1
ATOM 2699 C CA . ARG A 1 322 ? -35.204 -5.353 36.884 1.00 95.50 322 ARG A CA 1
ATOM 2700 C C . ARG A 1 322 ? -34.412 -5.301 35.577 1.00 95.50 322 ARG A C 1
ATOM 2702 O O . ARG A 1 322 ? -33.796 -6.297 35.221 1.00 95.50 322 ARG A O 1
ATOM 2709 N N . ILE A 1 323 ? -34.393 -4.160 34.887 1.00 96.25 323 ILE A N 1
ATOM 2710 C CA . ILE A 1 323 ? -33.604 -3.980 33.656 1.00 96.25 323 ILE A CA 1
ATOM 2711 C C . ILE A 1 323 ? -32.109 -4.179 33.954 1.00 96.25 323 ILE A C 1
ATOM 2713 O O . ILE A 1 323 ? -31.446 -4.993 33.319 1.00 96.25 323 ILE A O 1
ATOM 2717 N N . TYR A 1 324 ? -31.583 -3.493 34.966 1.00 96.19 324 TYR A N 1
ATOM 2718 C CA . TYR A 1 324 ? -30.168 -3.550 35.328 1.00 96.19 324 TYR A CA 1
ATOM 2719 C C . TYR A 1 324 ? -29.713 -4.967 35.718 1.00 96.19 324 TYR A C 1
ATOM 2721 O O . TYR A 1 324 ? -28.700 -5.457 35.219 1.00 96.19 324 TYR A O 1
ATOM 2729 N N . GLU A 1 325 ? -30.481 -5.654 36.566 1.00 95.69 325 GLU A N 1
ATOM 2730 C CA . GLU A 1 325 ? -30.099 -6.963 37.104 1.00 95.69 325 GLU A CA 1
ATOM 2731 C C . GLU A 1 325 ? -30.425 -8.129 36.162 1.00 95.69 325 GLU A C 1
ATOM 2733 O O . GLU A 1 325 ? -29.649 -9.079 36.077 1.00 95.69 325 GLU A O 1
ATOM 2738 N N . LYS A 1 326 ? -31.566 -8.096 35.459 1.00 95.38 326 LYS A N 1
ATOM 2739 C CA . LYS A 1 326 ? -32.034 -9.231 34.643 1.00 95.38 326 LYS A CA 1
ATOM 2740 C C . LYS A 1 326 ? -31.671 -9.093 33.172 1.00 95.38 326 LYS A C 1
ATOM 2742 O O . LYS A 1 326 ? -31.150 -10.047 32.604 1.00 95.38 326 LYS A O 1
ATOM 2747 N N . GLU A 1 327 ? -31.913 -7.927 32.576 1.00 93.69 327 GLU A N 1
ATOM 2748 C CA . GLU A 1 327 ? -31.611 -7.704 31.157 1.00 93.69 327 GLU A CA 1
ATOM 2749 C C . GLU A 1 327 ? -30.107 -7.497 30.955 1.00 93.69 327 GLU A C 1
ATOM 2751 O O . GLU A 1 327 ? -29.470 -8.197 30.170 1.00 93.69 327 GLU A O 1
ATOM 2756 N N . PHE A 1 328 ? -29.505 -6.569 31.704 1.00 93.44 328 PHE A N 1
ATOM 2757 C CA . PHE A 1 328 ? -28.081 -6.247 31.545 1.00 93.44 328 PHE A CA 1
ATOM 2758 C C . PHE A 1 328 ? -27.157 -7.166 32.348 1.00 93.44 328 PHE A C 1
ATOM 2760 O O . PHE A 1 328 ? -25.939 -7.102 32.173 1.00 93.44 328 PHE A O 1
ATOM 2767 N N . LYS A 1 329 ? -27.721 -8.040 33.195 1.00 93.88 329 LYS A N 1
ATOM 2768 C CA . LYS A 1 329 ? -26.989 -8.996 34.044 1.00 93.88 329 LYS A CA 1
ATOM 2769 C C . LYS A 1 329 ? -25.934 -8.321 34.934 1.00 93.88 329 LYS A C 1
ATOM 2771 O O . LYS A 1 329 ? -24.886 -8.902 35.219 1.00 93.88 329 LYS A O 1
ATOM 2776 N N . LEU A 1 330 ? -26.192 -7.083 35.361 1.00 92.94 330 LEU A N 1
ATOM 2777 C CA . LEU A 1 330 ? -25.297 -6.311 36.220 1.00 92.94 330 LEU A CA 1
ATOM 2778 C C . LEU A 1 330 ? -25.649 -6.527 37.698 1.00 92.94 330 LEU A C 1
ATOM 2780 O O . LEU A 1 330 ? -26.809 -6.696 38.063 1.00 92.94 330 LEU A O 1
ATOM 2784 N N . LYS A 1 331 ? -24.633 -6.517 38.563 1.00 92.94 331 LYS A N 1
ATOM 2785 C CA . LYS A 1 331 ? -24.785 -6.684 40.018 1.00 92.94 331 LYS A CA 1
ATOM 2786 C C . LYS A 1 331 ? -24.661 -5.338 40.743 1.00 92.94 331 LYS A C 1
ATOM 2788 O O . LYS A 1 331 ? -24.219 -4.351 40.151 1.00 92.94 331 LYS A O 1
ATOM 2793 N N . ASN A 1 332 ? -25.008 -5.325 42.031 1.00 92.81 332 ASN A N 1
ATOM 2794 C CA . ASN A 1 332 ? -24.857 -4.191 42.953 1.00 92.81 332 ASN A CA 1
ATOM 2795 C C . ASN A 1 332 ? -25.755 -2.988 42.613 1.00 92.81 332 ASN A C 1
ATOM 2797 O O . ASN A 1 332 ? -25.284 -1.921 42.215 1.00 92.81 332 ASN A O 1
ATOM 2801 N N . TRP A 1 333 ? -27.068 -3.160 42.780 1.00 93.56 333 TRP A N 1
ATOM 2802 C CA . TRP A 1 333 ? -28.026 -2.055 42.699 1.00 93.56 333 TRP A CA 1
ATOM 2803 C C . TRP A 1 333 ? -27.744 -0.983 43.766 1.00 93.56 333 TRP A C 1
ATOM 2805 O O . TRP A 1 333 ? -27.422 -1.314 44.904 1.00 93.56 333 TRP A O 1
ATOM 2815 N N . GLY A 1 334 ? -27.874 0.300 43.412 1.00 91.56 334 GLY A N 1
ATOM 2816 C CA . GLY A 1 334 ? -27.614 1.423 44.319 1.00 91.56 334 GLY A CA 1
ATOM 2817 C C . GLY A 1 334 ? -26.673 2.445 43.689 1.00 91.56 334 GLY A C 1
ATOM 2818 O O . GLY A 1 334 ? -26.951 2.971 42.613 1.00 91.56 334 GLY A O 1
ATOM 2819 N N . THR A 1 335 ? -25.548 2.741 44.342 1.00 90.62 335 THR A N 1
ATOM 2820 C CA . THR A 1 335 ? -24.577 3.740 43.859 1.00 90.62 335 THR A CA 1
ATOM 2821 C C . THR A 1 335 ? -24.025 3.399 42.470 1.00 90.62 335 THR A C 1
ATOM 2823 O O . THR A 1 335 ? -23.964 4.268 41.602 1.00 90.62 335 THR A O 1
ATOM 2826 N N . TYR A 1 336 ? -23.697 2.129 42.210 1.00 92.00 336 TYR A N 1
ATOM 2827 C CA . TYR A 1 336 ? -23.156 1.699 40.914 1.00 92.00 336 TYR A CA 1
ATOM 2828 C C . TYR A 1 336 ? -24.168 1.827 39.774 1.00 92.00 336 TYR A C 1
ATOM 2830 O O . TYR A 1 336 ? -23.816 2.311 38.696 1.00 92.00 336 TYR A O 1
ATOM 2838 N N . SER A 1 337 ? -25.433 1.465 40.008 1.00 94.25 337 SER A N 1
ATOM 2839 C CA . SER A 1 337 ? -26.476 1.621 38.991 1.00 94.25 337 SER A CA 1
ATOM 2840 C C . SER A 1 337 ? -26.755 3.099 38.694 1.00 94.25 337 SER A C 1
ATOM 2842 O O . SER A 1 337 ? -26.946 3.450 37.530 1.00 94.25 337 SER A O 1
ATOM 2844 N N . LYS A 1 338 ? -26.659 3.994 39.691 1.00 92.44 338 LYS A N 1
ATOM 2845 C CA . LYS A 1 338 ? -26.751 5.450 39.470 1.00 92.44 338 LYS A CA 1
ATOM 2846 C C . LYS A 1 338 ? -25.642 5.955 38.550 1.00 92.44 338 LYS A C 1
ATOM 2848 O O . LYS A 1 338 ? -25.925 6.673 37.593 1.00 92.44 338 LYS A O 1
ATOM 2853 N N . VAL A 1 339 ? -24.391 5.563 38.805 1.00 92.75 339 VAL A N 1
ATOM 2854 C CA . VAL A 1 339 ? -23.245 5.927 37.949 1.00 92.75 339 VAL A CA 1
ATOM 2855 C C . VAL A 1 339 ? -23.431 5.380 36.532 1.00 92.75 339 VAL A C 1
ATOM 2857 O O . VAL A 1 339 ? -23.243 6.110 35.558 1.00 92.75 339 VAL A O 1
ATOM 2860 N N . PHE A 1 340 ? -23.857 4.121 36.411 1.00 94.88 340 PHE A N 1
ATOM 2861 C CA . PHE A 1 340 ? -24.145 3.484 35.129 1.00 94.88 340 PHE A CA 1
ATOM 2862 C C . PHE A 1 340 ? -25.208 4.248 34.333 1.00 94.88 340 PHE A C 1
ATOM 2864 O O . PHE A 1 340 ? -24.945 4.652 33.201 1.00 94.88 340 PHE A O 1
ATOM 2871 N N . PHE A 1 341 ? -26.382 4.503 34.915 1.00 94.75 341 PHE A N 1
ATOM 2872 C CA . PHE A 1 341 ? -27.465 5.188 34.212 1.00 94.75 341 PHE A CA 1
ATOM 2873 C C . PHE A 1 341 ? -27.131 6.648 33.911 1.00 94.75 341 PHE A C 1
ATOM 2875 O O . PHE A 1 341 ? -27.466 7.124 32.831 1.00 94.75 341 PHE A O 1
ATOM 2882 N N . LYS A 1 342 ? -26.387 7.337 34.785 1.00 92.75 342 LYS A N 1
ATOM 2883 C CA . LYS A 1 342 ? -25.879 8.684 34.492 1.00 92.75 342 LYS A CA 1
ATOM 2884 C C . LYS A 1 342 ? -24.968 8.688 33.262 1.00 92.75 342 LYS A C 1
ATOM 2886 O O . LYS A 1 342 ? -25.058 9.602 32.451 1.00 92.75 342 LYS A O 1
ATOM 2891 N N . ARG A 1 343 ? -24.126 7.661 33.088 1.00 94.19 343 ARG A N 1
ATOM 2892 C CA . ARG A 1 343 ? -23.291 7.496 31.885 1.00 94.19 343 ARG A CA 1
ATOM 2893 C C . ARG A 1 343 ? -24.132 7.188 30.645 1.00 94.19 343 ARG A C 1
ATOM 2895 O O . ARG A 1 343 ? -23.941 7.836 29.622 1.00 94.19 343 ARG A O 1
ATOM 2902 N N . VAL A 1 344 ? -25.046 6.222 30.740 1.00 94.19 344 VAL A N 1
ATOM 2903 C CA . VAL A 1 344 ? -25.894 5.766 29.622 1.00 94.19 344 VAL A CA 1
ATOM 2904 C C . VAL A 1 344 ? -26.796 6.890 29.101 1.00 94.19 344 VAL A C 1
ATOM 2906 O O . VAL A 1 344 ? -26.935 7.055 27.895 1.00 94.19 344 VAL A O 1
ATOM 2909 N N . PHE A 1 345 ? -27.352 7.703 29.998 1.00 94.12 345 PHE A N 1
ATOM 2910 C CA . PHE A 1 345 ? -28.294 8.779 29.679 1.00 94.12 345 PHE A CA 1
ATOM 2911 C C . PHE A 1 345 ? -27.641 10.171 29.597 1.00 94.12 345 PHE A C 1
ATOM 2913 O O . PHE A 1 345 ? -28.341 11.177 29.545 1.00 94.12 345 PHE A O 1
ATOM 2920 N N . LYS A 1 346 ? -26.304 10.266 29.564 1.00 90.19 346 LYS A N 1
ATOM 2921 C CA . LYS A 1 346 ? -25.580 11.554 29.630 1.00 90.19 346 LYS A CA 1
ATOM 2922 C C . LYS A 1 346 ? -25.942 12.557 28.524 1.00 90.19 346 LYS A C 1
ATOM 2924 O O . LYS A 1 346 ? -25.821 13.755 28.737 1.0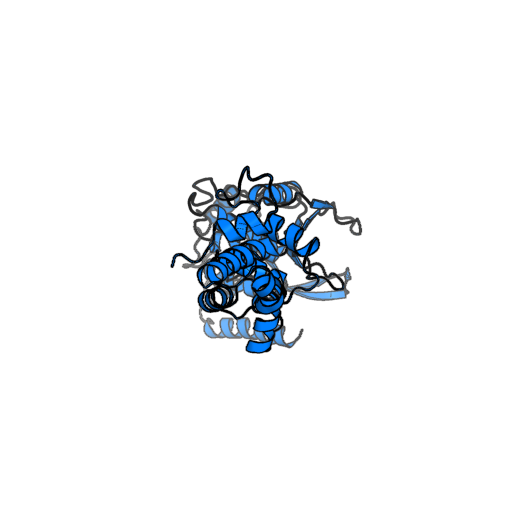0 90.19 346 LYS A O 1
ATOM 2929 N N . ASN A 1 347 ? -26.357 12.059 27.358 1.00 89.62 347 ASN A N 1
ATOM 2930 C CA . ASN A 1 347 ? -26.702 12.861 26.179 1.00 89.62 347 ASN A CA 1
ATOM 2931 C C . ASN A 1 347 ? -28.223 12.960 25.964 1.00 89.62 347 ASN A C 1
ATOM 2933 O O . ASN A 1 347 ? -28.666 13.411 24.911 1.00 89.62 347 ASN A O 1
ATOM 2937 N N . ASP A 1 348 ? -29.024 12.482 26.915 1.00 90.38 348 ASP A N 1
ATOM 2938 C CA . ASP A 1 348 ? -30.476 12.494 26.803 1.00 90.38 348 ASP A CA 1
ATOM 2939 C C . ASP A 1 348 ? -31.025 13.872 27.192 1.00 90.38 348 ASP A C 1
ATOM 2941 O O . ASP A 1 348 ? -31.051 14.244 28.370 1.00 90.38 348 ASP A O 1
ATOM 2945 N N . LEU A 1 349 ? -31.474 14.632 26.188 1.00 88.25 349 LEU A N 1
ATOM 2946 C CA . LEU A 1 349 ? -31.977 15.994 26.373 1.00 88.25 349 LEU A CA 1
ATOM 2947 C C . LEU A 1 349 ? -33.174 16.054 27.333 1.00 88.25 349 LEU A C 1
ATOM 2949 O O . LEU A 1 349 ? -33.327 17.031 28.061 1.00 88.25 349 LEU A O 1
ATOM 2953 N N . SER A 1 350 ? -33.983 14.991 27.404 1.00 85.75 350 SER A N 1
ATOM 2954 C CA . SER A 1 350 ? -35.165 14.926 28.277 1.00 85.75 350 SER A CA 1
ATOM 2955 C C . SER A 1 350 ? -34.820 14.852 29.776 1.00 85.75 350 SER A C 1
ATOM 2957 O O . SER A 1 350 ? -35.696 14.980 30.647 1.00 85.75 350 SER A O 1
ATOM 2959 N N . LEU A 1 351 ? -33.543 14.623 30.096 1.00 85.62 351 LEU A N 1
ATOM 2960 C CA . LEU A 1 351 ? -33.022 14.496 31.455 1.00 85.62 351 LEU A CA 1
ATOM 2961 C C . LEU A 1 351 ? -32.036 15.613 31.832 1.00 85.62 351 LEU A C 1
ATOM 2963 O O . LEU A 1 351 ? -31.632 15.680 32.996 1.00 85.62 351 LEU A O 1
ATOM 2967 N N . LEU A 1 352 ? -31.682 16.506 30.899 1.00 75.81 352 LEU A N 1
ATOM 2968 C CA . LEU A 1 352 ? -30.808 17.650 31.168 1.00 75.81 352 LEU A CA 1
ATOM 2969 C C . LEU A 1 352 ? -31.421 18.595 32.216 1.00 75.81 352 LEU A C 1
ATOM 2971 O O . LEU A 1 352 ? -32.628 18.813 32.262 1.00 75.81 352 LEU A O 1
ATOM 2975 N N . GLY A 1 353 ? -30.574 19.141 33.095 1.00 67.81 353 GLY A N 1
ATOM 2976 C CA . GLY A 1 353 ? -30.972 20.113 34.125 1.00 67.81 353 GLY A CA 1
ATOM 2977 C C . GLY A 1 353 ? -31.668 19.530 35.363 1.00 67.81 353 GLY A C 1
ATOM 2978 O O . GLY A 1 353 ? -31.845 20.238 36.355 1.00 67.81 353 GLY A O 1
ATOM 2979 N N . LYS A 1 354 ? -32.015 18.236 35.378 1.00 74.56 354 LYS A N 1
ATOM 2980 C CA . LYS A 1 354 ? -32.635 17.596 36.548 1.00 74.56 354 LYS A CA 1
ATOM 2981 C C . LYS A 1 354 ? -31.572 17.278 37.611 1.00 74.56 354 LYS A C 1
ATOM 2983 O O . LYS A 1 354 ? -30.854 16.289 37.502 1.00 74.56 354 LYS A O 1
ATOM 2988 N N . LYS A 1 355 ? -31.495 18.101 38.668 1.00 63.22 355 LYS A N 1
ATOM 2989 C CA . LYS A 1 355 ? -30.563 17.934 39.812 1.00 63.22 355 LYS A CA 1
ATOM 2990 C C . LYS A 1 355 ? -30.881 16.734 40.732 1.00 63.22 355 LYS A C 1
ATOM 2992 O O . LYS A 1 355 ? -30.072 16.396 41.589 1.00 63.22 355 LYS A O 1
ATOM 2997 N N . ASN A 1 356 ? -32.033 16.083 40.550 1.00 64.44 356 ASN A N 1
ATOM 2998 C CA . ASN A 1 356 ? -32.527 14.990 41.401 1.00 64.44 356 ASN A CA 1
ATOM 2999 C C . ASN A 1 356 ? -31.963 13.604 41.021 1.00 64.44 356 ASN A C 1
ATOM 3001 O O . ASN A 1 356 ? -31.336 13.443 39.977 1.00 64.44 356 ASN A O 1
ATOM 3005 N N . ASP A 1 357 ? -32.224 12.591 41.861 1.00 86.31 357 ASP A N 1
ATOM 3006 C CA . ASP A 1 357 ? -31.813 11.187 41.670 1.00 86.31 357 ASP A CA 1
ATOM 3007 C C . ASP A 1 357 ? -32.100 10.677 40.242 1.00 86.31 357 ASP A C 1
ATOM 3009 O O . ASP A 1 357 ? -33.253 10.624 39.802 1.00 86.31 357 ASP A O 1
ATOM 3013 N N . ILE A 1 358 ? -31.041 10.280 39.525 1.00 90.00 358 ILE A N 1
ATOM 3014 C CA . ILE A 1 358 ? -31.096 9.846 38.122 1.00 90.00 358 ILE A CA 1
ATOM 3015 C C . ILE A 1 358 ? -32.087 8.699 37.898 1.00 90.00 358 ILE A C 1
ATOM 3017 O O . ILE A 1 358 ? -32.757 8.679 36.868 1.00 90.00 358 ILE A O 1
ATOM 3021 N N . HIS A 1 359 ? -32.245 7.789 38.868 1.00 92.19 359 HIS A N 1
ATOM 3022 C CA . HIS A 1 359 ? -33.231 6.714 38.761 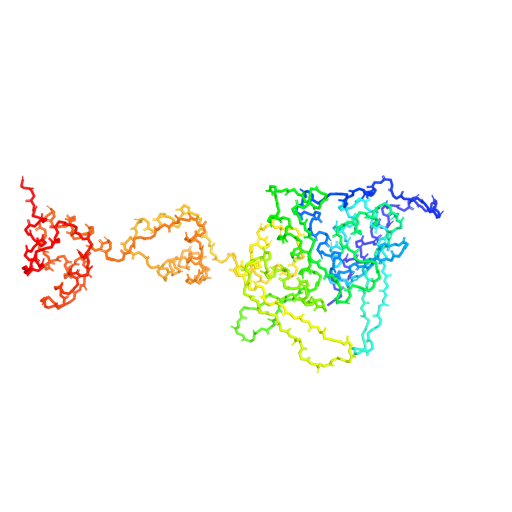1.00 92.19 359 HIS A CA 1
ATOM 3023 C C . HIS A 1 359 ? -34.653 7.278 38.692 1.00 92.19 359 HIS A C 1
ATOM 3025 O O . HIS A 1 359 ? -35.390 6.956 37.763 1.00 92.19 359 HIS A O 1
ATOM 3031 N N . LYS A 1 360 ? -35.010 8.181 39.618 1.00 89.81 360 LYS A N 1
ATOM 3032 C CA . LYS A 1 360 ? -36.340 8.811 39.661 1.00 89.81 360 LYS A CA 1
ATOM 3033 C C . LYS A 1 360 ? -36.619 9.603 38.386 1.00 89.81 360 LYS A C 1
ATOM 3035 O O . LYS A 1 360 ? -37.732 9.559 37.867 1.00 89.81 360 LYS A O 1
ATOM 3040 N N . ASN A 1 361 ? -35.613 10.308 37.866 1.00 91.19 361 ASN A N 1
ATOM 3041 C CA . ASN A 1 361 ? -35.764 11.092 36.641 1.00 91.19 361 ASN A CA 1
ATOM 3042 C C . ASN A 1 361 ? -36.062 10.197 35.432 1.00 91.19 361 ASN A C 1
ATOM 3044 O O . ASN A 1 361 ? -37.003 10.480 34.695 1.00 91.19 361 ASN A O 1
ATOM 3048 N N . ILE A 1 362 ? -35.309 9.105 35.255 1.00 91.19 362 ILE A N 1
ATOM 3049 C CA . ILE A 1 362 ? -35.539 8.143 34.167 1.00 91.19 362 ILE A CA 1
ATOM 3050 C C . ILE A 1 362 ? -36.902 7.459 34.336 1.00 91.19 362 ILE A C 1
ATOM 3052 O O . ILE A 1 362 ? -37.653 7.332 33.370 1.00 91.19 362 ILE A O 1
ATOM 3056 N N . GLU A 1 363 ? -37.253 7.041 35.555 1.00 90.69 363 GLU A N 1
ATOM 3057 C CA . GLU A 1 363 ? -38.530 6.376 35.833 1.00 90.69 363 GLU A CA 1
ATOM 3058 C C . GLU A 1 363 ? -39.738 7.266 35.541 1.00 90.69 363 GLU A C 1
ATOM 3060 O O . GLU A 1 363 ? -40.717 6.762 34.985 1.00 90.69 363 GLU A O 1
ATOM 3065 N N . LYS A 1 364 ? -39.649 8.561 35.879 1.00 89.12 364 LYS A N 1
ATOM 3066 C CA . LYS A 1 364 ? -40.685 9.566 35.612 1.00 89.12 364 LYS A CA 1
ATOM 3067 C C . LYS A 1 364 ? -40.783 9.903 34.125 1.00 89.12 364 LYS A C 1
ATOM 3069 O O . LYS A 1 364 ? -41.891 9.982 33.612 1.00 89.12 364 LYS A O 1
ATOM 3074 N N . THR A 1 365 ? -39.649 10.099 33.448 1.00 90.50 365 THR A N 1
ATOM 3075 C CA . THR A 1 365 ? -39.620 10.462 32.023 1.00 90.50 365 THR A CA 1
ATOM 3076 C C . THR A 1 365 ? -40.136 9.328 31.134 1.00 90.50 365 THR A C 1
ATOM 3078 O O . THR A 1 365 ? -40.938 9.574 30.244 1.00 90.50 365 THR A O 1
ATOM 3081 N N . TYR A 1 366 ? -39.716 8.086 31.385 1.00 90.62 366 TYR A N 1
ATOM 3082 C CA . TYR A 1 366 ? -40.043 6.932 30.539 1.00 90.62 366 TYR A CA 1
ATOM 3083 C C . TYR A 1 366 ? -41.096 6.022 31.179 1.00 90.62 366 TYR A C 1
ATOM 3085 O O . TYR A 1 366 ? -40.986 4.796 31.160 1.00 90.62 366 TYR A O 1
ATOM 3093 N N . LYS A 1 367 ? -42.104 6.613 31.826 1.00 83.00 367 LYS A N 1
ATOM 3094 C CA . LYS A 1 367 ? -43.203 5.853 32.428 1.00 83.00 367 LYS A CA 1
ATOM 3095 C C . LYS A 1 367 ? -44.086 5.254 31.323 1.00 83.00 367 LYS A C 1
ATOM 3097 O O . LYS A 1 367 ? -44.253 5.861 30.270 1.00 83.00 367 LYS A O 1
ATOM 3102 N N . LYS A 1 368 ? -44.638 4.061 31.569 1.00 74.38 368 LYS A N 1
ATOM 3103 C CA . LYS A 1 368 ? -45.644 3.429 30.703 1.00 74.38 368 LYS A CA 1
ATOM 3104 C C . LYS A 1 368 ? -46.762 4.444 30.435 1.00 74.38 368 LYS A C 1
ATOM 3106 O O . LYS A 1 368 ? -47.375 4.917 31.392 1.00 74.38 368 LYS A O 1
ATOM 3111 N N . ILE A 1 369 ? -46.978 4.784 29.167 1.00 62.50 369 ILE A N 1
ATOM 3112 C CA . ILE A 1 369 ? -48.207 5.452 28.737 1.00 62.50 369 ILE A CA 1
ATOM 3113 C C . ILE A 1 369 ? -49.268 4.355 28.816 1.00 62.50 369 ILE A C 1
ATOM 3115 O O . ILE A 1 369 ? -49.087 3.296 28.208 1.00 62.50 369 ILE A O 1
ATOM 3119 N N . LEU A 1 370 ? -50.228 4.537 29.723 1.00 49.28 370 LEU A N 1
ATOM 3120 C CA . LEU A 1 370 ? -51.304 3.579 29.964 1.00 49.28 370 LEU A CA 1
ATOM 3121 C C . LEU A 1 370 ? -52.236 3.507 28.762 1.00 49.28 370 LEU A C 1
ATOM 3123 O O . LEU A 1 370 ? -52.523 4.589 28.204 1.00 49.28 370 LEU A O 1
#

Sequence (370 aa):
MGEDFSRLKKYFDHYRLINHNYRLRKSLILHPNIDFNYFKRIDTKQKAYWLGWLYAEGHLSRRFLKIEIGAKDGILIKKFANDLGLNPRKVHFYRRYNEKSHTFSLVLFIKIYNNEFRNFLIKLGFPIGKKSGIIRFPDFTDPHHGSASLTKELEMAFILGFFDGDGSHTPSKGNPNTPVIYSKSKAFLQDIVQKSDLPPYIIPKPKYEKKGKTYYLGIGAKFFMSLLDNFSSSLPRKRAFYLRFYNKFLFTKVKLQQIVEKNPPITTKEIANLHFNLTGVKTSIRTVTDKLNKWDIKRESKDQYFWKKTVELRTKGWSLRRIYEKEFKLKNWGTYSKVFFKRVFKNDLSLLGKKNDIHKNIEKTYKKIL

Secondary structure (DSSP, 8-state):
-HHHHHHHHHHHHHHHHHTTT-----S----TT--TTTTS---SHHHHHHHHHHHHHEEE-SS-EEEEEEGGGHHHHHHHHHHTT--GGG-EEEEEEEGGGTEEEEEEEEEE--HHHHHHHHHTTPPBS--TTT-----TTSTTT--GGGHHHHHHHHHHHHHHHHEEEEEETTEEEEEEEEES-HHHHHHHHHHHT----EEEPPS--SS---EEEE--HHHHHHHHHH-SSS-HHHHHHHHHHHTT----HHHHHHHHHHSSS--HHHHHHHHHHHHS----HHHHHHHHHHTT-PPPPHHHHHHHHHHHHHHTT--HHHIIIIIS----TTHHHHHHHHHHTTT-GGGTT--S-HHHHHHHHT----

pLDDT: mean 85.31, std 14.01, range [41.72, 98.5]

Foldseek 3Di:
DPPLVCVVVCVLVVLCVVVVPPPPDDDDPPPPQFDLCLLQELADLVSLLQLLLCLQFWAAAPFKIKGKDFPLQVVVVVVVCVSRVHDPNQWDWDWDQDPVVRDTTIMIMHIDGDDSSSVSSVVQQNDHGDSQQPGAHGQQCPRRYHDVVCRLLSLLSSNLSNCLRQWDFQDDVPDGGFIKGKGNHLNRLVNNCVSQVHDSDKAWDPDPDPPHTMIMDRRGDVSVVVSCVSDPPGRVVRVVSCVVQLPLQDDDLVRLLVVQVVDPQDQLVNVQVVSCVVPVGGHDSVSSVVSCVVSVRDHDDPLNVLLVQLLVVQLVPDQLVCCQCPVVVHDDPDPVSQVSLCVSCVPPPQQPPPPDRSSVSSNVSSHHPD

InterPro domains:
  IPR004860 Homing endonuclease, LAGLIDADG domain [PF14528] (154-205)
  IPR027434 Homing endonuclease [G3DSA:3.10.28.10] (44-223)
  IPR027434 Homing endonuclease [SSF55608] (151-245)